Protein AF-A0A067TJ38-F1 (afdb_monomer_lite)

Foldseek 3Di:
DDDDDDDDDPDDPDDPPPPDPDDDDDDDDCPDDPVVDDDCPLPCVVCVVVVDDDRDLPLDCCDPPSVQLVPDVVSVVVCLQDLVRLQEAEFALAVVTQDLVNSLSSLVSNPLAAHEYEYYHNDPPAGDPCSLVSLVSSLVSCQVVLCRYQEYAYEEQEPVSFDQVVVRQQAANANHAEYHTDHDDYPPPPPVVVVPPCVVVPPPPPPPVPPCPVPPPPPPPPPGRAYLYQEYEEEQVNLQVCLPDVNVSVLNNQNHAYYEYEPREDDPPPDDAVVSVLVSQLSNPRYAYYEYYCHDYDDQDDQDQREHAYQYYEYYNHEQVCQVRCQVRYDYPHHAEYEYEQYEHDLPHDDPYNYYHYYPYDPPDPVVSNDD

pLDDT: mean 78.25, std 21.32, range [23.66, 97.81]

Radius of gyration: 24.24 Å; chains: 1; bounding box: 61×55×86 Å

Structure (mmCIF, N/CA/C/O backbone):
data_AF-A0A067TJ38-F1
#
_entry.id   AF-A0A067TJ38-F1
#
loop_
_atom_site.group_PDB
_atom_site.id
_atom_site.type_symbol
_atom_site.label_atom_id
_atom_site.label_alt_id
_atom_site.label_comp_id
_atom_site.label_asym_id
_atom_site.label_entity_id
_atom_site.label_seq_id
_atom_site.pdbx_PDB_ins_code
_atom_site.Cartn_x
_atom_site.Cartn_y
_atom_site.Cartn_z
_atom_site.occupancy
_atom_site.B_iso_or_equiv
_atom_site.auth_seq_id
_atom_site.auth_comp_id
_atom_site.auth_asym_id
_atom_site.auth_atom_id
_atom_site.pdbx_PDB_model_num
ATOM 1 N N . MET A 1 1 ? -1.120 -20.346 -60.267 1.00 35.88 1 MET A N 1
ATOM 2 C CA . MET A 1 1 ? -0.094 -21.365 -59.945 1.00 35.88 1 MET A CA 1
ATOM 3 C C . MET A 1 1 ? 1.033 -20.689 -59.175 1.00 35.88 1 MET A C 1
ATOM 5 O O . MET A 1 1 ? 1.897 -20.083 -59.792 1.00 35.88 1 MET A O 1
ATOM 9 N N . ALA A 1 2 ? 0.983 -20.718 -57.842 1.00 28.12 2 ALA A N 1
ATOM 10 C CA . ALA A 1 2 ? 1.980 -20.091 -56.972 1.00 28.12 2 ALA A CA 1
ATOM 11 C C . ALA A 1 2 ? 2.766 -21.179 -56.224 1.00 28.12 2 ALA A C 1
ATOM 13 O O . ALA A 1 2 ? 2.175 -22.088 -55.639 1.00 28.12 2 ALA A O 1
ATOM 14 N N . LYS A 1 3 ? 4.098 -21.113 -56.311 1.00 28.08 3 LYS A N 1
ATOM 15 C CA . LYS A 1 3 ? 5.046 -22.061 -55.712 1.00 28.08 3 LYS A CA 1
ATOM 16 C C . LYS A 1 3 ? 5.136 -21.839 -54.197 1.00 28.08 3 LYS A C 1
ATOM 18 O O . LYS A 1 3 ? 5.441 -20.738 -53.756 1.00 28.08 3 LYS A O 1
ATOM 23 N N . ARG A 1 4 ? 4.927 -22.904 -53.415 1.00 23.72 4 ARG A N 1
ATOM 24 C CA . ARG A 1 4 ? 5.328 -22.997 -52.001 1.00 23.72 4 ARG A CA 1
ATOM 25 C C . ARG A 1 4 ? 6.827 -23.285 -51.932 1.00 23.72 4 ARG A C 1
ATOM 27 O O . ARG A 1 4 ? 7.277 -24.276 -52.502 1.00 23.72 4 ARG A O 1
ATOM 34 N N . GLN A 1 5 ? 7.572 -22.463 -51.204 1.00 24.77 5 GLN A N 1
ATOM 35 C CA . GLN A 1 5 ? 8.962 -22.722 -50.841 1.00 24.77 5 GLN A CA 1
ATOM 36 C C . GLN A 1 5 ? 8.990 -23.095 -49.354 1.00 24.77 5 GLN A C 1
ATOM 38 O O . GLN A 1 5 ? 8.566 -22.319 -48.502 1.00 24.77 5 GLN A O 1
ATOM 43 N N . LYS A 1 6 ? 9.397 -24.333 -49.060 1.00 29.05 6 LYS A N 1
ATOM 44 C CA . LYS A 1 6 ? 9.583 -24.866 -47.705 1.00 29.05 6 LYS A CA 1
ATOM 45 C C . LYS A 1 6 ? 11.006 -24.506 -47.277 1.00 29.05 6 LYS A C 1
ATOM 47 O O . LYS A 1 6 ? 11.950 -25.014 -47.875 1.00 29.05 6 LYS A O 1
ATOM 52 N N . LEU A 1 7 ? 11.156 -23.647 -46.273 1.00 23.66 7 LEU A N 1
ATOM 53 C CA . LEU A 1 7 ? 12.411 -23.492 -45.540 1.00 23.66 7 LEU A CA 1
ATOM 54 C C . LEU A 1 7 ? 12.251 -24.201 -44.196 1.00 23.66 7 LEU A C 1
ATOM 56 O O . LEU A 1 7 ? 11.348 -23.904 -43.421 1.00 23.66 7 LEU A O 1
ATOM 60 N N . SER A 1 8 ? 13.096 -25.207 -44.001 1.00 30.47 8 SER A N 1
ATOM 61 C CA . SER A 1 8 ? 13.249 -25.999 -42.788 1.00 30.47 8 SER A CA 1
ATOM 62 C C . SER A 1 8 ? 14.319 -25.327 -41.936 1.00 30.47 8 SER A C 1
ATOM 64 O O . SER A 1 8 ? 15.480 -25.374 -42.329 1.00 30.47 8 SER A O 1
ATOM 66 N N . ASN A 1 9 ? 13.948 -24.761 -40.788 1.00 27.50 9 ASN A N 1
ATOM 67 C CA . ASN A 1 9 ? 14.888 -24.410 -39.726 1.00 27.50 9 ASN A CA 1
ATOM 68 C C . ASN A 1 9 ? 14.411 -25.058 -38.422 1.00 27.50 9 ASN A C 1
ATOM 70 O O . ASN A 1 9 ? 13.362 -24.727 -37.883 1.00 27.50 9 ASN A O 1
ATOM 74 N N . SER A 1 10 ? 15.197 -26.039 -37.991 1.00 35.84 10 SER A N 1
ATOM 75 C CA . SER A 1 10 ? 14.986 -26.958 -36.875 1.00 35.84 10 SER A CA 1
ATOM 76 C C . SER A 1 10 ? 15.698 -26.434 -35.624 1.00 35.84 10 SER A C 1
ATOM 78 O O . SER A 1 10 ? 16.684 -27.029 -35.225 1.00 35.84 10 SER A O 1
ATOM 80 N N . TRP A 1 11 ? 15.259 -25.315 -35.041 1.00 32.34 11 TRP A N 1
ATOM 81 C CA . TRP A 1 11 ? 15.710 -24.824 -33.721 1.00 32.34 11 TRP A CA 1
ATOM 82 C C . TRP A 1 11 ? 14.603 -23.929 -33.118 1.00 32.34 11 TRP A C 1
ATOM 84 O O . TRP A 1 11 ? 14.719 -22.710 -33.157 1.00 32.34 11 TRP A O 1
ATOM 94 N N . MET A 1 12 ? 13.490 -24.514 -32.652 1.00 28.59 12 MET A N 1
ATOM 95 C CA . MET A 1 12 ? 12.396 -23.827 -31.924 1.00 28.59 12 MET A CA 1
ATOM 96 C C . MET A 1 12 ? 11.557 -24.823 -31.093 1.00 28.59 12 MET A C 1
ATOM 98 O O . MET A 1 12 ? 10.334 -24.820 -31.153 1.00 28.59 12 MET A O 1
ATOM 102 N N . ASP A 1 13 ? 12.196 -25.677 -30.297 1.00 32.97 13 ASP A N 1
ATOM 103 C CA . ASP A 1 13 ? 11.480 -26.489 -29.305 1.00 32.97 13 ASP A CA 1
ATOM 104 C C . ASP A 1 13 ? 11.941 -26.019 -27.921 1.00 32.97 13 ASP A C 1
ATOM 106 O O . ASP A 1 13 ? 13.053 -26.363 -27.529 1.00 32.97 13 ASP A O 1
ATOM 110 N N . ASN A 1 14 ? 11.158 -25.138 -27.267 1.00 33.25 14 ASN A N 1
ATOM 111 C CA . ASN A 1 14 ? 11.041 -24.940 -25.797 1.00 33.25 14 ASN A CA 1
ATOM 112 C C . ASN A 1 14 ? 10.484 -23.567 -25.340 1.00 33.25 14 ASN A C 1
ATOM 114 O O . ASN A 1 14 ? 10.504 -23.279 -24.148 1.00 33.25 14 ASN A O 1
ATOM 118 N N . LEU A 1 15 ? 9.923 -22.734 -26.224 1.00 30.72 15 LEU A N 1
ATOM 119 C CA . LEU A 1 15 ? 9.118 -21.572 -25.813 1.00 30.72 15 LEU A CA 1
ATOM 120 C C . LEU A 1 15 ? 7.653 -21.803 -26.192 1.00 30.72 15 LEU A C 1
ATOM 122 O O . LEU A 1 15 ? 7.233 -21.534 -27.316 1.00 30.72 15 LEU A O 1
ATOM 126 N N . THR A 1 16 ? 6.861 -22.314 -25.248 1.00 31.58 16 THR A N 1
ATOM 127 C CA . THR A 1 16 ? 5.397 -22.219 -25.313 1.00 31.58 16 THR A CA 1
ATOM 128 C C . THR A 1 16 ? 5.009 -20.768 -25.066 1.00 31.58 16 THR A C 1
ATOM 130 O O . THR A 1 16 ? 4.813 -20.346 -23.932 1.00 31.58 16 THR A O 1
ATOM 133 N N . VAL A 1 17 ? 4.910 -19.988 -26.141 1.00 35.50 17 VAL A N 1
ATOM 134 C CA . VAL A 1 17 ? 4.160 -18.732 -26.122 1.00 35.50 17 VAL A CA 1
ATOM 135 C C . VAL A 1 17 ? 2.687 -19.114 -26.193 1.00 35.50 17 VAL A C 1
ATOM 137 O O . VAL A 1 17 ? 2.125 -19.275 -27.276 1.00 35.50 17 VAL A O 1
ATOM 140 N N . THR A 1 18 ? 2.060 -19.341 -25.043 1.00 35.09 18 THR A N 1
ATOM 141 C CA . THR A 1 18 ? 0.604 -19.467 -24.955 1.00 35.09 18 THR A CA 1
ATOM 142 C C . THR A 1 18 ? -0.003 -18.089 -25.182 1.00 35.09 18 THR A C 1
ATOM 144 O O . THR A 1 18 ? -0.213 -17.307 -24.262 1.00 35.09 18 THR A O 1
ATOM 147 N N . GLN A 1 19 ? -0.277 -17.772 -26.446 1.00 35.91 19 GLN A N 1
ATOM 148 C CA . GLN A 1 19 ? -1.184 -16.690 -26.803 1.00 35.91 19 GLN A CA 1
ATOM 149 C C . GLN A 1 19 ? -2.618 -17.217 -26.625 1.00 35.91 19 GLN A C 1
ATOM 151 O O . GLN A 1 19 ? -3.299 -17.566 -27.587 1.00 35.91 19 GLN A O 1
ATOM 156 N N . GLU A 1 20 ? -3.049 -17.378 -25.373 1.00 32.62 20 GLU A N 1
ATOM 157 C CA . GLU A 1 20 ? -4.414 -17.796 -25.057 1.00 32.62 20 GLU A CA 1
ATOM 158 C C . GLU A 1 20 ? -5.365 -16.607 -25.235 1.00 32.62 20 GLU A C 1
ATOM 160 O O . GLU A 1 20 ? -5.554 -15.779 -24.349 1.00 32.62 20 GLU A O 1
ATOM 165 N N . ILE A 1 21 ? -5.988 -16.525 -26.413 1.00 33.28 21 ILE A N 1
ATOM 166 C CA . ILE A 1 21 ? -7.252 -15.802 -26.575 1.00 33.28 21 ILE A CA 1
ATOM 167 C C . ILE A 1 21 ? -8.319 -16.681 -25.911 1.00 33.28 21 ILE A C 1
ATOM 169 O O . ILE A 1 21 ? -8.811 -17.636 -26.514 1.00 33.28 21 ILE A O 1
ATOM 173 N N . PHE A 1 22 ? -8.614 -16.412 -24.638 1.00 28.45 22 PHE A N 1
ATOM 174 C CA . PHE A 1 22 ? -9.582 -17.178 -23.855 1.00 28.45 22 PHE A CA 1
ATOM 175 C C . PHE A 1 22 ? -11.001 -17.069 -24.439 1.00 28.45 22 PHE A C 1
ATOM 177 O O . PHE A 1 22 ? -11.593 -15.992 -24.496 1.00 28.45 22 PHE A O 1
ATOM 184 N N . PHE A 1 23 ? -11.579 -18.220 -24.787 1.00 27.52 23 PHE A N 1
ATOM 185 C CA . PHE A 1 23 ? -13.020 -18.468 -24.694 1.00 27.52 23 PHE A CA 1
ATOM 186 C C . PHE A 1 23 ? -13.256 -19.306 -23.423 1.00 27.52 23 PHE A C 1
ATOM 188 O O . PHE A 1 23 ? -12.419 -20.153 -23.107 1.00 27.52 23 PHE A O 1
ATOM 195 N N . PRO A 1 24 ? -14.343 -19.092 -22.658 1.00 33.75 24 PRO A N 1
ATOM 196 C CA . PRO A 1 24 ? -14.449 -19.629 -21.307 1.00 33.75 24 PRO A CA 1
ATOM 197 C C . PRO A 1 24 ? -14.704 -21.142 -21.330 1.00 33.75 24 PRO A C 1
ATOM 199 O O . PRO A 1 24 ? -15.770 -21.599 -21.741 1.00 33.75 24 PRO A O 1
ATOM 202 N N . THR A 1 25 ? -13.745 -21.921 -20.828 1.00 34.00 25 THR A N 1
ATOM 203 C CA . THR A 1 25 ? -13.968 -23.297 -20.368 1.00 34.00 25 THR A CA 1
ATOM 204 C C . THR A 1 25 ? -13.607 -23.407 -18.892 1.00 34.00 25 THR A C 1
ATOM 206 O O . THR A 1 25 ? -12.547 -22.964 -18.459 1.00 34.00 25 THR A O 1
ATOM 209 N N . ASN A 1 26 ? -14.542 -23.969 -18.126 1.00 37.59 26 ASN A N 1
ATOM 210 C CA . ASN A 1 26 ? -14.578 -23.991 -16.668 1.00 37.59 26 ASN A CA 1
ATOM 211 C C . ASN A 1 26 ? -13.419 -24.790 -16.046 1.00 37.59 26 ASN A C 1
ATOM 213 O O . ASN A 1 26 ? -13.507 -26.012 -15.958 1.00 37.59 26 ASN A O 1
ATOM 217 N N . GLN A 1 27 ? -12.396 -24.063 -15.589 1.00 36.50 27 GLN A N 1
ATOM 218 C CA . GLN A 1 27 ? -11.657 -24.174 -14.314 1.00 36.50 27 GLN A CA 1
ATOM 219 C C . GLN A 1 27 ? -10.143 -23.962 -14.517 1.00 36.50 27 GLN A C 1
ATOM 221 O O . GLN A 1 27 ? -9.463 -24.872 -14.995 1.00 36.50 27 GLN A O 1
ATOM 226 N N . PRO A 1 28 ? -9.596 -22.784 -14.152 1.00 37.97 28 PRO A N 1
ATOM 227 C CA . PRO A 1 28 ? -8.160 -22.553 -14.141 1.00 37.97 28 PRO A CA 1
ATOM 228 C C . PRO A 1 28 ? -7.525 -23.148 -12.878 1.00 37.97 28 PRO A C 1
ATOM 230 O O . PRO A 1 28 ? -8.064 -23.060 -11.777 1.00 37.97 28 PRO A O 1
ATOM 233 N N . VAL A 1 29 ? -6.353 -23.756 -13.049 1.00 39.97 29 VAL A N 1
ATOM 234 C CA . VAL A 1 29 ? -5.424 -24.025 -11.950 1.00 39.97 29 VAL A CA 1
ATOM 235 C C . VAL A 1 29 ? -4.862 -22.668 -11.527 1.00 39.97 29 VAL A C 1
ATOM 237 O O . VAL A 1 29 ? -4.153 -22.038 -12.311 1.00 39.97 29 VAL A O 1
ATOM 240 N N . ASP A 1 30 ? -5.185 -22.206 -10.320 1.00 37.31 30 ASP A N 1
ATOM 241 C CA . ASP A 1 30 ? -4.665 -20.957 -9.752 1.00 37.31 30 ASP A CA 1
ATOM 242 C C . ASP A 1 30 ? -3.150 -21.067 -9.497 1.00 37.31 30 ASP A C 1
ATOM 244 O O . ASP A 1 30 ? -2.687 -21.374 -8.400 1.00 37.31 30 ASP A O 1
ATOM 248 N N . VAL A 1 31 ? -2.346 -20.843 -10.541 1.00 47.84 31 VAL A N 1
ATOM 249 C CA . VAL A 1 31 ? -0.879 -20.694 -10.443 1.00 47.84 31 VAL A CA 1
ATOM 250 C C . VAL A 1 31 ? -0.505 -19.268 -10.005 1.00 47.84 31 VAL A C 1
ATOM 252 O O . VAL A 1 31 ? 0.652 -18.981 -9.698 1.00 47.84 31 VAL A O 1
ATOM 255 N N . LEU A 1 32 ? -1.479 -18.357 -9.946 1.00 47.81 32 LEU A N 1
ATOM 256 C CA . LEU A 1 32 ? -1.258 -16.959 -9.607 1.00 47.81 32 LEU A CA 1
ATOM 257 C C . LEU A 1 32 ? -1.511 -16.715 -8.118 1.00 47.81 32 LEU A C 1
ATOM 259 O O . LEU A 1 32 ? -2.601 -16.996 -7.624 1.00 47.81 32 LEU A O 1
ATOM 263 N N . PRO A 1 33 ? -0.537 -16.160 -7.379 1.00 50.91 33 PRO A N 1
ATOM 264 C CA . PRO A 1 33 ? -0.782 -15.702 -6.023 1.00 50.91 33 PRO A CA 1
ATOM 265 C C . PRO A 1 33 ? -1.918 -14.664 -6.006 1.00 50.91 33 PRO A C 1
ATOM 267 O O . PRO A 1 33 ? -1.857 -13.679 -6.743 1.00 50.91 33 PRO A O 1
ATOM 270 N N . GLY A 1 34 ? -2.909 -14.832 -5.125 1.00 46.94 34 GLY A N 1
ATOM 271 C CA . GLY A 1 34 ? -4.108 -13.974 -5.043 1.00 46.94 34 GLY A CA 1
ATOM 272 C C . GLY A 1 34 ? -3.873 -12.481 -4.750 1.00 46.94 34 GLY A C 1
ATOM 273 O O . GLY A 1 34 ? -4.823 -11.720 -4.648 1.00 46.94 34 GLY A O 1
ATOM 274 N N . TRP A 1 35 ? -2.622 -12.032 -4.613 1.00 55.19 35 TRP A N 1
ATOM 275 C CA . TRP A 1 35 ? -2.269 -10.611 -4.515 1.00 55.19 35 TRP A CA 1
ATOM 276 C C . TRP A 1 35 ? -2.057 -9.940 -5.883 1.00 55.19 35 TRP A C 1
ATOM 278 O O . TRP A 1 35 ? -1.997 -8.715 -5.945 1.00 55.19 35 TRP A O 1
ATOM 288 N N . MET A 1 36 ? -1.932 -10.711 -6.973 1.00 47.59 36 MET A N 1
ATOM 289 C CA . MET A 1 36 ? -1.797 -10.168 -8.332 1.00 47.59 36 MET A CA 1
ATOM 290 C C . MET A 1 36 ? -3.139 -9.735 -8.957 1.00 47.59 36 MET A C 1
ATOM 292 O O . MET A 1 36 ? -3.155 -9.225 -10.076 1.00 47.59 36 MET A O 1
ATOM 296 N N . THR A 1 37 ? -4.266 -9.935 -8.273 1.00 50.69 37 THR A N 1
ATOM 297 C CA . THR A 1 37 ? -5.565 -9.341 -8.618 1.00 50.69 37 THR A CA 1
ATOM 298 C C . THR A 1 37 ? -5.730 -8.045 -7.833 1.00 50.69 37 THR A C 1
ATOM 300 O O . THR A 1 37 ? -5.527 -7.993 -6.621 1.00 50.69 37 THR A O 1
ATOM 303 N N . ILE A 1 38 ? -5.999 -6.962 -8.548 1.00 42.84 38 ILE A N 1
ATOM 304 C CA . ILE A 1 38 ? -5.787 -5.596 -8.075 1.00 42.84 38 ILE A CA 1
ATOM 305 C C . ILE A 1 38 ? -7.147 -4.995 -7.787 1.00 42.84 38 ILE A C 1
ATOM 307 O O . ILE A 1 38 ? -8.008 -5.059 -8.660 1.00 42.84 38 ILE A O 1
ATOM 311 N N . ASN A 1 39 ? -7.284 -4.486 -6.558 1.00 44.78 39 ASN A N 1
ATOM 312 C CA . ASN A 1 39 ? -8.332 -3.615 -5.986 1.00 44.78 39 ASN A CA 1
ATOM 313 C C . ASN A 1 39 ? -8.736 -4.005 -4.558 1.00 44.78 39 ASN A C 1
ATOM 315 O O . ASN A 1 39 ? -9.647 -3.423 -3.984 1.00 44.78 39 ASN A O 1
ATOM 319 N N . GLU A 1 40 ? -8.065 -4.980 -3.953 1.00 50.50 40 GLU A N 1
ATOM 320 C CA . GLU A 1 40 ? -8.541 -5.542 -2.698 1.00 50.50 40 GLU A CA 1
ATOM 321 C C . GLU A 1 40 ? -7.374 -5.866 -1.755 1.00 50.50 40 GLU A C 1
ATOM 323 O O . GLU A 1 40 ? -7.331 -6.930 -1.173 1.00 50.50 40 GLU A O 1
ATOM 328 N N . GLY A 1 41 ? -6.346 -5.031 -1.599 1.00 45.97 41 GLY A N 1
ATOM 329 C CA . GLY A 1 41 ? -5.187 -5.404 -0.769 1.00 45.97 41 GLY A CA 1
ATOM 330 C C . GLY A 1 41 ? -5.551 -5.614 0.702 1.00 45.97 41 GLY A C 1
ATOM 331 O O . GLY A 1 41 ? -5.449 -6.723 1.242 1.00 45.97 41 GLY A O 1
ATOM 332 N N . LEU A 1 42 ? -6.031 -4.542 1.314 1.00 52.22 42 LEU A N 1
ATOM 333 C CA . LEU A 1 42 ? -6.607 -4.530 2.644 1.00 52.22 42 LEU A CA 1
ATOM 334 C C . LEU A 1 42 ? -8.012 -5.130 2.664 1.00 52.22 42 LEU A C 1
ATOM 336 O O . LEU A 1 42 ? -8.324 -5.862 3.597 1.00 52.22 42 LEU A O 1
ATOM 340 N N . ALA A 1 43 ? -8.827 -4.894 1.627 1.00 52.97 43 ALA A N 1
ATOM 341 C CA . ALA A 1 43 ? -10.129 -5.542 1.514 1.00 52.97 43 ALA A CA 1
ATOM 342 C C . ALA A 1 43 ? -9.963 -7.064 1.503 1.00 52.97 43 ALA A C 1
ATOM 344 O O . ALA A 1 43 ? -10.613 -7.691 2.311 1.00 52.97 43 ALA A O 1
ATOM 345 N N . ASN A 1 44 ? -9.019 -7.655 0.760 1.00 52.62 44 ASN A N 1
ATOM 346 C CA . ASN A 1 44 ? -8.684 -9.088 0.806 1.00 52.62 44 ASN A CA 1
ATOM 347 C C . ASN A 1 44 ? -7.968 -9.513 2.068 1.00 52.62 44 ASN A C 1
ATOM 349 O O . ASN A 1 44 ? -8.107 -10.664 2.440 1.00 52.62 44 ASN A O 1
ATOM 353 N N . ALA A 1 45 ? -7.238 -8.647 2.768 1.00 50.03 45 ALA A N 1
ATOM 354 C CA . ALA A 1 45 ? -6.719 -9.001 4.089 1.00 50.03 45 ALA A CA 1
ATOM 355 C C . ALA A 1 45 ? -7.854 -9.101 5.128 1.00 50.03 45 ALA A C 1
ATOM 357 O O . ALA A 1 45 ? -7.879 -10.042 5.918 1.00 50.03 45 ALA A O 1
ATOM 358 N N . VAL A 1 46 ? -8.812 -8.171 5.077 1.00 54.66 46 VAL A N 1
ATOM 359 C CA . VAL A 1 46 ? -10.036 -8.131 5.893 1.00 54.66 46 VAL A CA 1
ATOM 360 C C . VAL A 1 46 ? -11.041 -9.208 5.448 1.00 54.66 46 VAL A C 1
ATOM 362 O O . VAL A 1 46 ? -11.719 -9.821 6.262 1.00 54.66 46 VAL A O 1
ATOM 365 N N . ILE A 1 47 ? -11.114 -9.507 4.156 1.00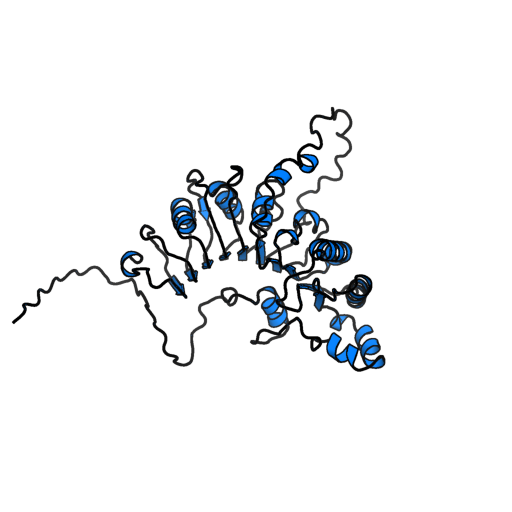 52.38 47 ILE A N 1
ATOM 366 C CA . ILE A 1 47 ? -11.951 -10.550 3.558 1.00 52.38 47 ILE A CA 1
ATOM 367 C C . ILE A 1 47 ? -11.315 -11.930 3.782 1.00 52.38 47 ILE A C 1
ATOM 369 O O . ILE A 1 47 ? -12.047 -12.883 4.025 1.00 52.38 47 ILE A O 1
ATOM 373 N N . ALA A 1 48 ? -9.983 -12.059 3.802 1.00 46.94 48 ALA A N 1
ATOM 374 C CA . ALA A 1 48 ? -9.283 -13.292 4.176 1.00 46.94 48 ALA A CA 1
ATOM 375 C C . ALA A 1 48 ? -9.455 -13.607 5.665 1.00 46.94 48 ALA A C 1
ATOM 377 O O . ALA A 1 48 ? -9.544 -14.778 6.025 1.00 46.94 48 ALA A O 1
ATOM 378 N N . THR A 1 49 ? -9.577 -12.598 6.537 1.00 48.62 49 THR A N 1
ATOM 379 C CA . THR A 1 49 ? -10.049 -12.822 7.913 1.00 48.62 49 THR A CA 1
ATOM 380 C C . THR A 1 49 ? -11.551 -13.123 7.986 1.00 48.62 49 THR A C 1
ATOM 382 O O . THR A 1 49 ? -11.986 -13.740 8.956 1.00 48.62 49 THR A O 1
ATOM 385 N N . MET A 1 50 ? -12.343 -12.770 6.965 1.00 44.66 50 MET A N 1
ATOM 386 C CA . MET A 1 50 ? -13.799 -12.988 6.914 1.00 44.66 50 MET A CA 1
ATOM 387 C C . MET A 1 50 ? -14.281 -14.137 5.993 1.00 44.66 50 MET A C 1
ATOM 389 O O . MET A 1 50 ? -15.490 -14.358 5.914 1.00 44.66 50 MET A O 1
ATOM 393 N N . ASN A 1 51 ? -13.388 -14.905 5.348 1.00 44.28 51 ASN A N 1
ATOM 394 C CA . ASN A 1 51 ? -13.688 -16.020 4.425 1.00 44.28 51 ASN A CA 1
ATOM 395 C C . ASN A 1 51 ? -14.756 -15.702 3.350 1.00 44.28 51 ASN A C 1
ATOM 397 O O . ASN A 1 51 ? -15.778 -16.390 3.267 1.00 44.28 51 ASN A O 1
ATOM 401 N N . ARG A 1 52 ? -14.570 -14.670 2.517 1.00 42.69 52 ARG A N 1
ATOM 402 C CA . ARG A 1 52 ? -15.484 -14.396 1.382 1.00 42.69 52 ARG A CA 1
ATOM 403 C C . ARG A 1 52 ? -14.718 -14.172 0.074 1.00 42.69 52 ARG A C 1
ATOM 405 O O . ARG A 1 52 ? -13.579 -13.754 0.100 1.00 42.69 52 ARG A O 1
ATOM 412 N N . GLU A 1 53 ? -15.323 -14.483 -1.069 1.00 43.66 53 GLU A N 1
ATOM 413 C CA . GLU A 1 53 ? -14.692 -14.340 -2.402 1.00 43.66 53 GLU A CA 1
ATOM 414 C C . GLU A 1 53 ? -15.168 -13.087 -3.157 1.00 43.66 53 GLU A C 1
ATOM 416 O O . GLU A 1 53 ? -14.763 -12.840 -4.286 1.00 43.66 53 GLU A O 1
ATOM 421 N N . THR A 1 54 ? -16.065 -12.296 -2.563 1.00 50.34 54 THR A N 1
ATOM 422 C CA . THR A 1 54 ? -16.649 -11.115 -3.210 1.00 50.34 54 THR A CA 1
ATOM 423 C C . THR A 1 54 ? -16.103 -9.827 -2.598 1.00 50.34 54 THR A C 1
ATOM 425 O O . THR A 1 54 ? -16.144 -9.737 -1.364 1.00 50.34 54 THR A O 1
ATOM 428 N N . PRO A 1 55 ? -15.730 -8.810 -3.405 1.00 57.66 55 PRO A N 1
ATOM 429 C CA . PRO A 1 55 ? -15.369 -7.484 -2.913 1.00 57.66 55 PRO A CA 1
ATOM 430 C C . PRO A 1 55 ? -16.488 -6.949 -2.027 1.00 57.66 55 PRO A C 1
ATOM 432 O O . PRO A 1 55 ? -17.589 -6.627 -2.487 1.00 57.66 55 PRO A O 1
ATOM 435 N N . ILE A 1 56 ? -16.238 -6.896 -0.722 1.00 62.25 56 ILE A N 1
ATOM 436 C CA . ILE A 1 56 ? -17.161 -6.268 0.212 1.00 62.25 56 ILE A CA 1
ATOM 437 C C . ILE A 1 56 ? -17.013 -4.768 -0.007 1.00 62.25 56 ILE A C 1
ATOM 439 O O . ILE A 1 56 ? -15.921 -4.229 0.148 1.00 62.25 56 ILE A O 1
ATOM 443 N N . LYS A 1 57 ? -18.111 -4.078 -0.326 1.00 68.06 57 LYS A N 1
ATOM 444 C CA . LYS A 1 57 ? -18.147 -2.617 -0.221 1.00 68.06 57 LYS A CA 1
ATOM 445 C C . LYS A 1 57 ? -17.971 -2.249 1.251 1.00 68.06 57 LYS A C 1
ATOM 447 O O . LYS A 1 57 ? -18.941 -2.251 2.011 1.00 68.06 57 LYS A O 1
ATOM 452 N N . LEU A 1 58 ? -16.729 -1.961 1.640 1.00 67.25 58 LEU A N 1
ATOM 453 C CA . LEU A 1 58 ? -16.342 -1.577 3.002 1.00 67.25 58 LEU A CA 1
ATOM 454 C C . LEU A 1 58 ? -17.026 -0.273 3.456 1.00 67.25 58 LEU A C 1
ATOM 456 O O . LEU A 1 58 ? -17.119 0.011 4.641 1.00 67.25 58 LEU A O 1
ATOM 460 N N . ASN A 1 59 ? -17.610 0.461 2.513 1.00 62.03 59 ASN A N 1
ATOM 461 C CA . ASN A 1 59 ? -18.272 1.743 2.742 1.00 62.03 59 ASN A CA 1
ATOM 462 C C . ASN A 1 59 ? -19.761 1.602 3.088 1.00 62.03 59 ASN A C 1
ATOM 464 O O . ASN A 1 59 ? -20.480 2.592 3.222 1.00 62.03 59 ASN A O 1
ATOM 468 N N . SER A 1 60 ? -20.270 0.372 3.196 1.00 67.44 60 SER A N 1
ATOM 469 C CA . SER A 1 60 ? -21.673 0.157 3.524 1.00 67.44 60 SER A CA 1
ATOM 470 C C . SER A 1 60 ? -21.905 0.282 5.029 1.00 67.44 60 SER A C 1
ATOM 472 O O . SER A 1 60 ? -21.321 -0.451 5.824 1.00 67.44 60 SER A O 1
ATOM 474 N N . SER A 1 61 ? -22.880 1.103 5.427 1.00 69.31 61 SER A N 1
ATOM 475 C CA . SER A 1 61 ? -23.454 1.084 6.783 1.00 69.31 61 SER A CA 1
ATOM 476 C C . SER A 1 61 ? -24.003 -0.294 7.194 1.00 69.31 61 SER A C 1
ATOM 478 O O . SER A 1 61 ? -24.336 -0.501 8.358 1.00 69.31 61 SER A O 1
ATOM 480 N N . ALA A 1 62 ? -24.067 -1.252 6.258 1.00 79.94 62 ALA A N 1
ATOM 481 C CA . ALA A 1 62 ? -24.381 -2.654 6.494 1.00 79.94 62 ALA A CA 1
ATOM 482 C C . ALA A 1 62 ? -23.265 -3.443 7.212 1.00 79.94 62 ALA A C 1
ATOM 484 O O . ALA A 1 62 ? -23.522 -4.567 7.656 1.00 79.94 62 ALA A O 1
ATOM 485 N N . LEU A 1 63 ? -22.051 -2.895 7.354 1.00 83.25 63 LEU A N 1
ATOM 486 C CA . LEU A 1 63 ? -20.959 -3.592 8.029 1.00 83.25 63 LEU A CA 1
ATOM 487 C C . LEU A 1 63 ? -21.279 -3.872 9.498 1.00 83.25 63 LEU A C 1
ATOM 489 O O . LEU A 1 63 ? -21.743 -3.011 10.244 1.00 83.25 63 LEU A O 1
ATOM 493 N N . PHE A 1 64 ? -20.990 -5.097 9.923 1.00 82.81 64 PHE A N 1
ATOM 494 C CA . PHE A 1 64 ? -20.973 -5.449 11.335 1.00 82.81 64 PHE A CA 1
ATOM 495 C C . PHE A 1 64 ? -19.777 -4.756 12.023 1.00 82.81 64 PHE A C 1
ATOM 497 O O . PHE A 1 64 ? -18.698 -4.736 11.432 1.00 82.81 64 PHE A O 1
ATOM 504 N N . PRO A 1 65 ? -19.926 -4.215 13.249 1.00 89.56 65 PRO A N 1
ATOM 505 C CA . PRO A 1 65 ? -21.129 -4.221 14.093 1.00 89.56 65 PRO A CA 1
ATOM 506 C C . PRO A 1 65 ? -22.077 -3.036 13.854 1.00 89.56 65 PRO A C 1
ATOM 508 O O . PRO A 1 65 ? -23.160 -2.996 14.437 1.00 89.56 65 PRO A O 1
ATOM 511 N N . TYR A 1 66 ? -21.691 -2.069 13.020 1.00 87.94 66 TYR A N 1
ATOM 512 C CA . TYR A 1 66 ? -22.393 -0.794 12.837 1.00 87.94 66 TYR A CA 1
ATOM 513 C C . TYR A 1 66 ? -23.853 -0.958 12.405 1.00 87.94 66 TYR A C 1
ATOM 515 O O . TYR A 1 66 ? -24.728 -0.286 12.950 1.00 87.94 66 TYR A O 1
ATOM 523 N N . SER A 1 67 ? -24.133 -1.890 11.494 1.00 89.62 67 SER A N 1
ATOM 524 C CA . SER A 1 67 ? -25.490 -2.144 11.005 1.00 89.62 67 SER A CA 1
ATOM 525 C C . SER A 1 67 ? -26.447 -2.587 12.102 1.00 89.62 67 SER A C 1
ATOM 527 O O . SER A 1 67 ? -27.575 -2.106 12.165 1.00 89.62 67 SER A O 1
ATOM 529 N N . LEU A 1 68 ? -25.991 -3.459 13.004 1.00 92.69 68 LEU A N 1
ATOM 530 C CA . LEU A 1 68 ? -26.779 -3.902 14.150 1.00 92.69 68 LEU A CA 1
ATOM 531 C C . LEU A 1 68 ? -26.867 -2.816 15.227 1.00 92.69 68 LEU A C 1
ATOM 533 O O . LEU A 1 68 ? -27.934 -2.624 15.808 1.00 92.69 68 LEU A O 1
ATOM 537 N N . ALA A 1 69 ? -25.786 -2.067 15.459 1.00 90.69 69 ALA A N 1
ATOM 538 C CA . ALA A 1 69 ? -25.782 -0.961 16.415 1.00 90.69 69 ALA A CA 1
ATOM 539 C C . ALA A 1 69 ? -26.777 0.148 16.026 1.00 90.69 69 ALA A C 1
ATOM 541 O O . ALA A 1 69 ? -27.362 0.782 16.900 1.00 90.69 69 ALA A O 1
ATOM 542 N N . ALA A 1 70 ? -27.019 0.346 14.727 1.00 89.25 70 ALA A N 1
ATOM 543 C CA . ALA A 1 70 ? -27.977 1.324 14.219 1.00 89.25 70 ALA A CA 1
ATOM 544 C C . ALA A 1 70 ? -29.456 0.911 14.388 1.00 89.25 70 ALA A C 1
ATOM 546 O O . ALA A 1 70 ? -30.336 1.755 14.232 1.00 89.25 70 ALA A O 1
ATOM 547 N N . VAL A 1 71 ? -29.755 -0.358 14.706 1.00 94.06 71 VAL A N 1
ATOM 548 C CA . VAL A 1 71 ? -31.141 -0.858 14.807 1.00 94.06 71 VAL A CA 1
ATOM 549 C C . VAL A 1 71 ? -31.871 -0.275 16.018 1.00 94.06 71 VAL A C 1
ATOM 551 O O . VAL A 1 71 ? -33.025 0.138 15.911 1.00 94.06 71 VAL A O 1
ATOM 554 N N . SER A 1 72 ? -31.235 -0.281 17.192 1.00 96.44 72 SER A N 1
ATOM 555 C CA . SER A 1 72 ? -31.791 0.297 18.420 1.00 96.44 72 SER A CA 1
ATOM 556 C C . SER A 1 72 ? -30.694 0.612 19.437 1.00 96.44 72 SER A C 1
ATOM 558 O O . SER A 1 72 ? -29.614 0.021 19.404 1.00 96.44 72 SER A O 1
ATOM 560 N N . ALA A 1 73 ? -30.990 1.499 20.394 1.00 95.88 73 ALA A N 1
ATOM 561 C CA . ALA A 1 73 ? -30.062 1.839 21.477 1.00 95.88 73 ALA A CA 1
ATOM 562 C C . ALA A 1 73 ? -29.615 0.600 22.276 1.00 95.88 73 ALA A C 1
ATOM 564 O O . ALA A 1 73 ? -28.430 0.453 22.561 1.00 95.88 73 ALA A O 1
ATOM 565 N N . LEU A 1 74 ? -30.536 -0.336 22.539 1.00 97.50 74 LEU A N 1
ATOM 566 C CA . LEU A 1 74 ? -30.228 -1.596 23.220 1.00 97.50 74 LEU A CA 1
ATOM 567 C C . LEU A 1 74 ? -29.205 -2.433 22.438 1.00 97.50 74 LEU A C 1
ATOM 569 O O . LEU A 1 74 ? -28.269 -2.955 23.032 1.00 97.50 74 LEU A O 1
ATOM 573 N N . TRP A 1 75 ? -29.347 -2.550 21.113 1.00 97.06 75 TRP A N 1
ATOM 574 C CA . TRP A 1 75 ? -28.364 -3.269 20.295 1.00 97.06 75 TRP A CA 1
ATOM 575 C C . TRP A 1 75 ? -27.004 -2.578 20.294 1.00 97.06 75 TRP A C 1
ATOM 577 O O . TRP A 1 75 ? -25.985 -3.252 20.421 1.00 97.06 75 TRP A O 1
ATOM 587 N N . SER A 1 76 ? -26.979 -1.247 20.204 1.00 94.88 76 SER A N 1
ATOM 588 C CA . SER A 1 76 ? -25.738 -0.479 20.326 1.00 94.88 76 SER A CA 1
ATOM 589 C C . SER A 1 76 ? -25.047 -0.722 21.672 1.00 94.88 76 SER A C 1
ATOM 591 O O . SER A 1 76 ? -23.839 -0.939 21.697 1.00 94.88 76 SER A O 1
ATOM 593 N N . GLU A 1 77 ? -25.786 -0.713 22.785 1.00 96.38 77 GLU A N 1
ATOM 594 C CA . GLU A 1 77 ? -25.247 -0.982 24.127 1.00 96.38 77 GLU A CA 1
ATOM 595 C C . GLU A 1 77 ? -24.740 -2.420 24.270 1.00 96.38 77 GLU A C 1
ATOM 597 O O . GLU A 1 77 ? -23.623 -2.628 24.745 1.00 96.38 77 GLU A O 1
ATOM 602 N N . ILE A 1 78 ? -25.518 -3.404 23.800 1.00 96.88 78 ILE A N 1
ATOM 603 C CA . ILE A 1 78 ? -25.108 -4.813 23.785 1.00 96.88 78 ILE A CA 1
ATOM 604 C C . ILE A 1 78 ? -23.796 -4.945 23.014 1.00 96.88 78 ILE A C 1
ATOM 606 O O . ILE A 1 78 ? -22.823 -5.448 23.564 1.00 96.88 78 ILE A O 1
ATOM 610 N N . LEU A 1 79 ? -23.721 -4.448 21.779 1.00 96.00 79 LEU A N 1
ATOM 611 C CA . LEU A 1 79 ? -22.510 -4.556 20.963 1.00 96.00 79 LEU A CA 1
ATOM 612 C C . LEU A 1 79 ? -21.331 -3.794 21.573 1.00 96.00 79 LEU A C 1
ATOM 614 O O . LEU A 1 79 ? -20.204 -4.272 21.504 1.00 96.00 79 LEU A O 1
ATOM 618 N N . ALA A 1 80 ? -21.564 -2.634 22.192 1.00 95.38 80 ALA A N 1
ATOM 619 C CA . ALA A 1 80 ? -20.526 -1.868 22.882 1.00 95.38 80 ALA A CA 1
ATOM 620 C C . ALA A 1 80 ? -19.938 -2.608 24.097 1.00 95.38 80 ALA A C 1
ATOM 622 O O . ALA A 1 80 ? -18.807 -2.319 24.481 1.00 95.38 80 ALA A O 1
ATOM 623 N N . SER A 1 81 ? -20.671 -3.563 24.681 1.00 97.06 81 SER A N 1
ATOM 624 C CA . SER A 1 81 ? -20.193 -4.381 25.804 1.00 97.06 81 SER A CA 1
ATOM 625 C C . SER A 1 81 ? -19.230 -5.510 25.400 1.00 97.06 81 SER A C 1
ATOM 627 O O . SER A 1 81 ? -18.543 -6.047 26.268 1.00 97.06 81 SER A O 1
ATOM 629 N N . TYR A 1 82 ? -19.129 -5.831 24.103 1.00 97.69 82 TYR A N 1
ATOM 630 C CA . TYR A 1 82 ? -18.264 -6.891 23.570 1.00 97.69 82 TYR A CA 1
ATOM 631 C C . TYR A 1 82 ? -17.139 -6.296 22.705 1.00 97.69 82 TYR A C 1
ATOM 633 O O . TYR A 1 82 ? -17.380 -5.944 21.544 1.00 97.69 82 TYR A O 1
ATOM 641 N N . PRO A 1 83 ? -15.908 -6.158 23.233 1.00 97.38 83 PRO A N 1
ATOM 642 C CA . PRO A 1 83 ? -14.799 -5.523 22.518 1.00 97.38 83 PRO A CA 1
ATOM 643 C C . PRO A 1 83 ? -14.404 -6.243 21.222 1.00 97.38 83 PRO A C 1
ATOM 645 O O . PRO A 1 83 ? -13.893 -5.609 20.299 1.00 97.38 83 PRO A O 1
ATOM 648 N N . GLU A 1 84 ? -14.669 -7.546 21.116 1.00 95.75 84 GLU A N 1
ATOM 649 C CA . GLU A 1 84 ? -14.352 -8.385 19.956 1.00 95.75 84 GLU A CA 1
ATOM 650 C C . GLU A 1 84 ? -15.016 -7.876 18.674 1.00 95.75 84 GLU A C 1
ATOM 652 O O . GLU A 1 84 ? -14.454 -7.996 17.583 1.00 95.75 84 GLU A O 1
ATOM 657 N N . PHE A 1 85 ? -16.189 -7.256 18.809 1.00 94.75 85 PHE A N 1
ATOM 658 C CA . PHE A 1 85 ? -16.933 -6.701 17.686 1.00 94.75 85 PHE A CA 1
ATOM 659 C C . PHE A 1 85 ? -16.326 -5.407 17.136 1.00 94.75 85 PHE A C 1
ATOM 661 O O . PHE A 1 85 ? -16.654 -5.023 16.021 1.00 94.75 85 PHE A O 1
ATOM 668 N N . TRP A 1 86 ? -15.420 -4.758 17.870 1.00 95.19 86 TRP A N 1
ATOM 669 C CA . TRP A 1 86 ? -14.825 -3.465 17.508 1.00 95.19 86 TRP A CA 1
ATOM 670 C C . TRP A 1 86 ? -13.368 -3.586 17.048 1.00 95.19 86 TRP A C 1
ATOM 672 O O . TRP A 1 86 ? -12.638 -2.602 17.019 1.00 95.19 86 TRP A O 1
ATOM 682 N N . THR A 1 87 ? -12.918 -4.793 16.700 1.00 94.94 87 THR A N 1
ATOM 683 C CA . THR A 1 87 ? -11.538 -5.050 16.251 1.00 94.94 87 THR A CA 1
ATOM 684 C C . THR A 1 87 ? -11.273 -4.609 14.813 1.00 94.94 87 THR A C 1
ATOM 686 O O . THR A 1 87 ? -10.118 -4.427 14.442 1.00 94.94 87 THR A O 1
ATOM 689 N N . LEU A 1 88 ? -12.314 -4.392 14.009 1.00 93.25 88 LEU A N 1
ATOM 690 C CA . LEU A 1 88 ? -12.215 -3.825 12.668 1.00 93.25 88 LEU A CA 1
ATOM 691 C C . LEU A 1 88 ? -12.751 -2.390 12.694 1.00 93.25 88 LEU A C 1
ATOM 693 O O . LEU A 1 88 ? -13.931 -2.172 12.963 1.00 93.25 88 LEU A O 1
ATOM 697 N N . VAL A 1 89 ? -11.869 -1.426 12.448 1.00 93.56 89 VAL A N 1
ATOM 698 C CA . VAL A 1 89 ? -12.126 0.005 12.625 1.00 93.56 89 VAL A CA 1
ATOM 699 C C . VAL A 1 89 ? -12.074 0.705 11.271 1.00 93.56 89 VAL A C 1
ATOM 701 O O . VAL A 1 89 ? -11.065 0.615 10.572 1.00 93.56 89 VAL A O 1
ATOM 704 N N . PHE A 1 90 ? -13.146 1.426 10.934 1.00 92.94 90 PHE A N 1
ATOM 705 C CA . PHE A 1 90 ? -13.254 2.217 9.707 1.00 92.94 90 PHE A CA 1
ATOM 706 C C . PHE A 1 90 ? -13.374 3.703 10.018 1.00 92.94 90 PHE A C 1
ATOM 708 O O . PHE A 1 90 ? -14.326 4.139 10.676 1.00 92.94 90 PHE A O 1
ATOM 715 N N . PHE A 1 91 ? -12.447 4.488 9.483 1.00 94.69 91 PHE A N 1
ATOM 716 C CA . PHE A 1 91 ? -12.519 5.940 9.488 1.00 94.69 91 PHE A CA 1
ATOM 717 C C . PHE A 1 91 ? -12.737 6.452 8.073 1.00 94.69 91 PHE A C 1
ATOM 719 O O . PHE A 1 91 ? -12.040 6.057 7.144 1.00 94.69 91 PHE A O 1
ATOM 726 N N . HIS A 1 92 ? -13.733 7.318 7.932 1.00 93.44 92 HIS A N 1
ATOM 727 C CA . HIS A 1 92 ? -14.076 7.943 6.670 1.00 93.44 92 HIS A CA 1
ATOM 728 C C . HIS A 1 92 ? -13.501 9.350 6.661 1.00 93.44 92 HIS A C 1
ATOM 730 O O . HIS A 1 92 ? -13.722 10.096 7.621 1.00 93.44 92 HIS A O 1
ATOM 736 N N . VAL A 1 93 ? -12.746 9.683 5.621 1.00 93.44 93 VAL A N 1
ATOM 737 C CA . VAL A 1 93 ? -12.137 11.015 5.461 1.00 93.44 93 VAL A CA 1
ATOM 738 C C . VAL A 1 93 ? -12.993 11.941 4.600 1.00 93.44 93 VAL A C 1
ATOM 740 O O . VAL A 1 93 ? -12.885 13.155 4.721 1.00 93.44 93 VAL A O 1
ATOM 743 N N . ASP A 1 94 ? -13.888 11.378 3.790 1.00 90.00 94 ASP A N 1
ATOM 744 C CA . ASP A 1 94 ? -14.822 12.099 2.931 1.00 90.00 94 ASP A CA 1
ATOM 745 C C . ASP A 1 94 ? -16.071 12.577 3.679 1.00 90.00 94 ASP A C 1
ATOM 747 O O . ASP A 1 94 ? -16.382 12.113 4.772 1.00 90.00 94 ASP A O 1
ATOM 751 N N . TRP A 1 95 ? -16.822 13.505 3.083 1.00 88.00 95 TRP A N 1
ATOM 752 C CA . TRP A 1 95 ? -17.968 14.132 3.739 1.00 88.00 95 TRP A CA 1
ATOM 753 C C . TRP A 1 95 ? -19.237 13.245 3.756 1.00 88.00 95 TRP A C 1
ATOM 755 O O . TRP A 1 95 ? -19.715 12.840 2.696 1.00 88.00 95 TRP A O 1
ATOM 765 N N . PRO A 1 96 ? -19.887 13.028 4.923 1.00 89.94 96 PRO A N 1
ATOM 766 C CA . PRO A 1 96 ? -19.467 13.465 6.255 1.00 89.94 96 PRO A CA 1
ATOM 767 C C . PRO A 1 96 ? -18.375 12.552 6.829 1.00 89.94 96 PRO A C 1
ATOM 769 O O . PRO A 1 96 ? -18.581 11.329 6.917 1.00 89.94 96 PRO A O 1
ATOM 772 N N . SER A 1 97 ? -17.267 13.165 7.269 1.00 93.31 97 SER A N 1
ATOM 773 C CA . SER A 1 97 ? -16.114 12.445 7.817 1.00 93.31 97 SER A CA 1
ATOM 774 C C . SER A 1 97 ? -16.490 11.780 9.135 1.00 93.31 97 SER A C 1
ATOM 776 O O . SER A 1 97 ? -17.454 12.177 9.796 1.00 93.31 97 SER A O 1
ATOM 778 N N . THR A 1 98 ? -15.772 10.722 9.522 1.00 93.69 98 THR A N 1
ATOM 779 C CA . THR A 1 98 ? -15.953 10.132 10.852 1.00 93.69 98 THR A CA 1
ATOM 780 C C . THR A 1 98 ? -15.519 11.162 11.902 1.00 93.69 98 THR A C 1
ATOM 782 O O . THR A 1 98 ? -14.335 11.491 11.961 1.00 93.69 98 THR A O 1
ATOM 785 N N . PRO A 1 99 ? -16.419 11.636 12.780 1.00 95.94 99 PRO A N 1
ATOM 786 C CA . PRO A 1 99 ? -16.037 12.565 13.835 1.00 95.94 99 PRO A CA 1
ATOM 787 C C . PRO A 1 99 ? -14.950 11.973 14.747 1.00 95.94 99 PRO A C 1
ATOM 789 O O . PRO A 1 99 ? -14.974 10.778 15.058 1.00 95.94 99 PRO A O 1
ATOM 792 N N . ILE A 1 100 ? -13.989 12.791 15.188 1.00 97.50 100 ILE A N 1
ATOM 793 C CA . ILE A 1 100 ? -12.838 12.332 15.993 1.00 97.50 100 ILE A CA 1
ATOM 794 C C . ILE A 1 100 ? -13.272 11.698 17.324 1.00 97.50 100 ILE A C 1
ATOM 796 O O . ILE A 1 100 ? -12.682 10.713 17.768 1.00 97.50 100 ILE A O 1
ATOM 800 N N . ASP A 1 101 ? -14.328 12.212 17.951 1.00 97.44 101 ASP A N 1
ATOM 801 C CA . ASP A 1 101 ? -14.925 11.641 19.160 1.00 97.44 101 ASP A CA 1
ATOM 802 C C . ASP A 1 101 ? -15.515 10.247 18.898 1.00 97.44 101 ASP A C 1
ATOM 804 O O . ASP A 1 101 ? -15.283 9.315 19.674 1.00 97.44 101 ASP A O 1
ATOM 808 N N . GLN A 1 102 ? -16.196 10.065 17.764 1.00 95.38 102 GLN A N 1
ATOM 809 C CA . GLN A 1 102 ? -16.697 8.763 17.337 1.00 95.38 102 GLN A CA 1
ATOM 810 C C . GLN A 1 102 ? -15.551 7.793 17.012 1.00 95.38 102 GLN A C 1
ATOM 812 O O . GLN A 1 102 ? -15.614 6.628 17.410 1.00 95.38 102 GLN A O 1
ATOM 817 N N . ALA A 1 103 ? -14.507 8.248 16.316 1.00 96.88 103 ALA A N 1
ATOM 818 C CA . ALA A 1 103 ? -13.317 7.449 16.020 1.00 96.88 103 ALA A CA 1
ATOM 819 C C . ALA A 1 103 ? -12.621 6.981 17.311 1.00 96.88 103 ALA A C 1
ATOM 821 O O . ALA A 1 103 ? -12.312 5.796 17.471 1.00 96.88 103 ALA A O 1
ATOM 822 N N . SER A 1 104 ? -12.460 7.894 18.273 1.00 97.81 104 SER A N 1
ATOM 823 C CA . SER A 1 104 ? -11.879 7.613 19.588 1.00 97.81 104 SER A CA 1
ATOM 824 C C . SER A 1 104 ? -12.709 6.584 20.351 1.00 97.81 104 SER A C 1
ATOM 826 O O . SER A 1 104 ? -12.173 5.598 20.859 1.00 97.81 104 SER A O 1
ATOM 828 N N . LEU A 1 105 ? -14.036 6.741 20.356 1.00 95.94 105 LEU A N 1
ATOM 829 C CA . LEU A 1 105 ? -14.948 5.798 20.998 1.00 95.94 105 LEU A CA 1
ATOM 830 C C . LEU A 1 105 ? -14.843 4.385 20.401 1.00 95.94 105 LEU A C 1
ATOM 832 O O . LEU A 1 105 ? -14.868 3.406 21.147 1.00 95.94 105 LEU A O 1
ATOM 836 N N . GLN A 1 106 ? -14.700 4.250 19.079 1.00 95.19 106 GLN A N 1
ATOM 837 C CA . GLN A 1 106 ? -14.515 2.943 18.433 1.00 95.19 106 GLN A CA 1
ATOM 838 C C . GLN A 1 106 ? -13.210 2.270 18.877 1.00 95.19 106 GLN A C 1
ATOM 840 O O . GLN A 1 106 ? -13.212 1.100 19.267 1.00 95.19 106 GLN A O 1
ATOM 845 N N . LEU A 1 107 ? -12.107 3.024 18.897 1.00 97.31 107 LEU A N 1
ATOM 846 C CA . LEU A 1 107 ? -10.817 2.522 19.372 1.00 97.31 107 LEU A CA 1
ATOM 847 C C . LEU A 1 107 ? -10.877 2.123 20.849 1.00 97.31 107 LEU A C 1
ATOM 849 O O . LEU A 1 107 ? -10.354 1.068 21.206 1.00 97.31 107 LEU A O 1
ATOM 853 N N . GLN A 1 108 ? -11.562 2.893 21.695 1.00 97.31 108 GLN A N 1
ATOM 854 C CA . GLN A 1 108 ? -11.759 2.555 23.108 1.00 97.31 108 GLN A CA 1
ATOM 855 C C . GLN A 1 108 ? -12.584 1.276 23.294 1.00 97.31 108 GLN A C 1
ATOM 857 O O . GLN A 1 108 ? -12.237 0.440 24.129 1.00 97.31 108 GLN A O 1
ATOM 862 N N . ARG A 1 109 ? -13.639 1.078 22.492 1.00 96.81 109 ARG A N 1
ATOM 863 C CA . ARG A 1 109 ? -14.497 -0.117 22.571 1.00 96.81 109 ARG A CA 1
ATOM 864 C C . ARG A 1 109 ? -13.744 -1.412 22.297 1.00 96.81 109 ARG A C 1
ATOM 866 O O . ARG A 1 109 ? -14.045 -2.414 22.928 1.00 96.81 109 ARG A O 1
ATOM 873 N N . SER A 1 110 ? -12.732 -1.391 21.433 1.00 97.19 110 SER A N 1
ATOM 874 C CA . SER A 1 110 ? -11.871 -2.559 21.175 1.00 97.19 110 SER A CA 1
ATOM 875 C C . SER A 1 110 ? -10.901 -2.904 22.323 1.00 97.19 110 SER A C 1
ATOM 877 O O . SER A 1 110 ? -10.227 -3.934 22.280 1.00 97.19 110 SER A O 1
ATOM 879 N N . GLN A 1 111 ? -10.822 -2.063 23.363 1.00 96.62 111 GLN A N 1
ATOM 880 C CA . GLN A 1 111 ? -9.990 -2.250 24.557 1.00 96.62 111 GLN A CA 1
ATOM 881 C C . GLN A 1 111 ? -8.508 -2.512 24.233 1.00 96.62 111 GLN A C 1
ATOM 883 O O . GLN A 1 111 ? -7.839 -1.645 23.686 1.00 96.62 111 GLN A O 1
ATOM 888 N N . ASN A 1 112 ? -7.978 -3.688 24.588 1.00 97.38 112 ASN A N 1
ATOM 889 C CA . ASN A 1 112 ? -6.594 -4.103 24.325 1.00 97.38 112 ASN A CA 1
ATOM 890 C C . ASN A 1 112 ? -6.503 -5.181 23.234 1.00 97.38 112 ASN A C 1
ATOM 892 O O . ASN A 1 112 ? -5.447 -5.794 23.050 1.00 97.38 112 ASN A O 1
ATOM 896 N N . LEU A 1 113 ? -7.604 -5.444 22.524 1.00 97.25 113 LEU A N 1
ATOM 897 C CA . LEU A 1 113 ? -7.619 -6.441 21.463 1.00 97.25 113 LEU A CA 1
ATOM 898 C C . LEU A 1 113 ? -6.837 -5.952 20.236 1.00 97.25 113 LEU A C 1
ATOM 900 O O . LEU A 1 113 ? -6.698 -4.737 20.040 1.00 97.25 113 LEU A O 1
ATOM 904 N N . PRO A 1 114 ? -6.307 -6.882 19.419 1.00 97.06 114 PRO A N 1
ATOM 905 C CA . PRO A 1 114 ? -5.693 -6.538 18.146 1.00 97.06 114 PRO A CA 1
ATOM 906 C C . PRO A 1 114 ? -6.697 -5.847 17.220 1.00 97.06 114 PRO A C 1
ATOM 908 O O . PRO A 1 114 ? -7.856 -6.258 17.168 1.00 97.06 114 PRO A O 1
ATOM 911 N N . ILE A 1 115 ? -6.248 -4.817 16.500 1.00 96.62 115 ILE A N 1
ATOM 912 C CA . ILE A 1 115 ? -7.114 -4.029 15.617 1.00 96.62 115 ILE A CA 1
ATOM 913 C C . ILE A 1 115 ? -6.649 -4.048 14.163 1.00 96.62 115 ILE A C 1
ATOM 915 O O . ILE A 1 115 ? -5.454 -4.008 13.867 1.00 96.62 115 ILE A O 1
ATOM 919 N N . HIS A 1 116 ? -7.621 -4.083 13.264 1.00 94.75 116 HIS A N 1
ATOM 920 C CA . HIS A 1 116 ? -7.478 -3.882 11.833 1.00 94.75 116 HIS A CA 1
ATOM 921 C C . HIS A 1 116 ? -8.066 -2.518 11.504 1.00 94.75 116 HIS A C 1
ATOM 923 O O . HIS A 1 116 ? -9.247 -2.281 11.749 1.00 94.75 116 HIS A O 1
ATOM 929 N N . LEU A 1 117 ? -7.240 -1.619 10.990 1.00 95.12 117 LEU A N 1
ATOM 930 C CA . LEU A 1 117 ? -7.638 -0.252 10.705 1.00 95.12 117 LEU A CA 1
ATOM 931 C C . LEU A 1 117 ? -7.730 -0.015 9.202 1.00 95.12 117 LEU A C 1
ATOM 933 O O . LEU A 1 117 ? -6.813 -0.372 8.459 1.00 95.12 117 LEU A O 1
ATOM 937 N N . VAL A 1 118 ? -8.793 0.676 8.806 1.00 94.12 118 VAL A N 1
ATOM 938 C CA . VAL A 1 118 ? -8.991 1.204 7.461 1.00 94.12 118 VAL A CA 1
ATOM 939 C C . VAL A 1 118 ? -9.364 2.683 7.555 1.00 94.12 118 VAL A C 1
ATOM 941 O O . VAL A 1 118 ? -10.355 3.030 8.197 1.00 94.12 118 VAL A O 1
ATOM 944 N N . ILE A 1 119 ? -8.582 3.547 6.918 1.00 94.25 119 ILE A N 1
ATOM 945 C CA . ILE A 1 119 ? -8.916 4.949 6.664 1.00 94.25 119 ILE A CA 1
ATOM 946 C C . ILE A 1 119 ? -9.185 5.055 5.163 1.00 94.25 119 ILE A C 1
ATOM 948 O O . ILE A 1 119 ? -8.302 4.737 4.375 1.00 94.25 119 ILE A O 1
ATOM 952 N N . THR A 1 120 ? -10.403 5.407 4.765 1.00 92.75 120 THR A N 1
ATOM 953 C CA . THR A 1 120 ? -10.832 5.383 3.354 1.00 92.75 120 THR A CA 1
ATOM 954 C C . THR A 1 120 ? -11.942 6.406 3.105 1.00 92.75 120 THR A C 1
ATOM 956 O O . THR A 1 120 ? -12.368 7.111 4.023 1.00 92.75 120 THR A O 1
ATOM 959 N N . ARG A 1 121 ? -12.426 6.486 1.868 1.00 89.81 121 ARG A N 1
ATOM 960 C CA . ARG A 1 121 ? -13.543 7.331 1.428 1.00 89.81 121 ARG A CA 1
ATOM 961 C C . ARG A 1 121 ? -14.770 6.463 1.147 1.00 89.81 121 ARG A C 1
ATOM 963 O O . ARG A 1 121 ? -14.615 5.319 0.729 1.00 89.81 121 ARG A O 1
ATOM 970 N N . ARG A 1 122 ? -15.992 6.966 1.365 1.00 83.88 122 ARG A N 1
ATOM 971 C CA . ARG A 1 122 ? -17.247 6.250 1.065 1.00 83.88 122 ARG A CA 1
ATOM 972 C C . ARG A 1 122 ? -17.607 6.269 -0.409 1.00 83.88 122 ARG A C 1
ATOM 974 O O . ARG A 1 122 ? -18.012 5.226 -0.929 1.00 83.88 122 ARG A O 1
ATOM 981 N N . ASP A 1 123 ? -17.495 7.434 -1.032 1.00 75.88 123 ASP A N 1
ATOM 982 C CA . ASP A 1 123 ? -17.874 7.668 -2.423 1.00 75.88 123 ASP A CA 1
ATOM 983 C C . ASP A 1 123 ? -16.657 7.968 -3.306 1.00 75.88 123 ASP A C 1
ATOM 985 O O . ASP A 1 123 ? -15.665 8.535 -2.864 1.00 75.88 123 ASP A O 1
ATOM 989 N N . GLU A 1 124 ? -16.786 7.656 -4.598 1.00 68.00 124 GLU A N 1
ATOM 990 C CA . GLU A 1 124 ? -15.834 8.032 -5.662 1.00 68.00 124 GLU A CA 1
ATOM 991 C C . GLU A 1 124 ? -15.875 9.543 -5.986 1.00 68.00 124 GLU A C 1
ATOM 993 O O . GLU A 1 124 ? -15.299 10.009 -6.972 1.00 68.00 124 GLU A O 1
ATOM 998 N N . LEU A 1 125 ? -16.620 10.329 -5.204 1.00 70.25 125 LEU A N 1
ATOM 999 C CA . LEU A 1 125 ? -16.679 11.773 -5.366 1.00 70.25 125 LEU A CA 1
ATOM 1000 C C . LEU A 1 125 ? -15.411 12.389 -4.774 1.00 70.25 125 LEU A C 1
ATOM 1002 O O . LEU A 1 125 ? -14.990 12.031 -3.676 1.00 70.25 125 LEU A O 1
ATOM 1006 N N . ARG A 1 126 ? -14.814 13.319 -5.527 1.00 70.62 126 ARG A N 1
ATOM 1007 C CA . ARG A 1 126 ? -13.554 13.979 -5.165 1.00 70.62 126 ARG A CA 1
ATOM 1008 C C . ARG A 1 126 ? -13.600 14.549 -3.755 1.00 70.62 126 ARG A C 1
ATOM 1010 O O . ARG A 1 126 ? -14.609 15.133 -3.346 1.00 70.62 126 ARG A O 1
ATOM 1017 N N . SER A 1 127 ? -12.482 14.385 -3.063 1.00 68.81 127 SER A N 1
ATOM 1018 C CA . SER A 1 127 ? -12.331 14.753 -1.667 1.00 68.81 127 SER A CA 1
ATOM 1019 C C . SER A 1 127 ? -12.478 16.258 -1.451 1.00 68.81 127 SER A C 1
ATOM 1021 O O . SER A 1 127 ? -12.257 17.085 -2.342 1.00 68.81 127 SER A O 1
ATOM 1023 N N . THR A 1 128 ? -12.887 16.621 -0.242 1.00 73.81 128 THR A N 1
ATOM 1024 C CA . THR A 1 128 ? -12.895 18.010 0.226 1.00 73.81 128 THR A CA 1
ATOM 1025 C C . THR A 1 128 ? -11.476 18.456 0.584 1.00 73.81 128 THR A C 1
ATOM 1027 O O . THR A 1 128 ? -10.614 17.623 0.840 1.00 73.81 128 THR A O 1
ATOM 1030 N N . HIS A 1 129 ? -11.230 19.768 0.652 1.00 76.31 129 HIS A N 1
ATOM 1031 C CA . HIS A 1 129 ? -9.902 20.331 0.960 1.00 76.31 129 HIS A CA 1
ATOM 1032 C C . HIS A 1 129 ? -9.319 19.910 2.328 1.00 76.31 129 HIS A C 1
ATOM 1034 O O . HIS A 1 129 ? -8.126 20.085 2.544 1.00 76.31 129 HIS A O 1
ATOM 1040 N N . ASP A 1 130 ? -10.115 19.294 3.207 1.00 90.25 130 ASP A N 1
ATOM 1041 C CA . ASP A 1 130 ? -9.718 18.949 4.579 1.00 90.25 130 ASP A CA 1
ATOM 1042 C C . ASP A 1 130 ? -9.241 17.483 4.747 1.00 90.25 130 ASP A C 1
ATOM 1044 O O . ASP A 1 130 ? -9.069 17.007 5.870 1.00 90.25 130 ASP A O 1
ATOM 1048 N N . GLU A 1 131 ? -9.045 16.726 3.656 1.00 92.69 131 GLU A N 1
ATOM 1049 C CA . GLU A 1 131 ? -8.649 15.305 3.723 1.00 92.69 131 GLU A CA 1
ATOM 1050 C C . GLU A 1 131 ? -7.323 15.092 4.463 1.00 92.69 131 GLU A C 1
ATOM 1052 O O . GLU A 1 131 ? -7.227 14.209 5.320 1.00 92.69 131 GLU A O 1
ATOM 1057 N N . ASN A 1 132 ? -6.317 15.918 4.162 1.00 92.69 132 ASN A N 1
ATOM 1058 C CA . ASN A 1 132 ? -5.000 15.851 4.791 1.00 92.69 132 ASN A CA 1
ATOM 1059 C C . ASN A 1 132 ? -5.106 16.017 6.317 1.00 92.69 132 ASN A C 1
ATOM 1061 O O . ASN A 1 132 ? -4.650 15.148 7.066 1.00 92.69 132 ASN A O 1
ATOM 1065 N N . ASP A 1 133 ? -5.789 17.073 6.767 1.00 93.50 133 ASP A N 1
ATOM 1066 C CA . ASP A 1 133 ? -5.993 17.370 8.188 1.00 93.50 133 ASP A CA 1
ATOM 1067 C C . ASP A 1 133 ? -6.742 16.235 8.893 1.00 93.50 133 ASP A C 1
ATOM 1069 O O . ASP A 1 133 ? -6.415 15.847 10.019 1.00 93.50 133 ASP A O 1
ATOM 1073 N N . GLN A 1 134 ? -7.730 15.649 8.216 1.00 95.50 134 GLN A N 1
ATOM 1074 C CA . GLN A 1 134 ? -8.524 14.558 8.758 1.00 95.50 134 GLN A CA 1
ATOM 1075 C C . GLN A 1 134 ? -7.710 13.262 8.901 1.00 95.50 134 GLN A C 1
ATOM 1077 O O . GLN A 1 134 ? -7.803 12.591 9.936 1.00 95.50 134 GLN A O 1
ATOM 1082 N N . ILE A 1 135 ? -6.892 12.913 7.900 1.00 95.50 135 ILE A N 1
ATOM 1083 C CA . ILE A 1 135 ? -5.974 11.767 7.966 1.00 95.50 135 ILE A CA 1
ATOM 1084 C C . ILE A 1 135 ? -4.939 11.991 9.074 1.00 95.50 135 ILE A C 1
ATOM 1086 O O . ILE A 1 135 ? -4.713 11.084 9.883 1.00 95.50 135 ILE A O 1
ATOM 1090 N N . ALA A 1 136 ? -4.357 13.191 9.165 1.00 95.06 136 ALA A N 1
ATOM 1091 C CA . ALA A 1 136 ? -3.417 13.559 10.222 1.00 95.06 136 ALA A CA 1
ATOM 1092 C C . ALA A 1 136 ? -4.037 13.375 11.616 1.00 95.06 136 ALA A C 1
ATOM 1094 O O . ALA A 1 136 ? -3.470 12.676 12.460 1.00 95.06 136 ALA A O 1
ATOM 1095 N N . ALA A 1 137 ? -5.247 13.900 11.825 1.00 96.25 137 ALA A N 1
ATOM 1096 C CA . ALA A 1 137 ? -5.968 13.783 13.087 1.00 96.25 137 ALA A CA 1
ATOM 1097 C C . ALA A 1 137 ? -6.280 12.322 13.461 1.00 96.25 137 ALA A C 1
ATOM 1099 O O . ALA A 1 137 ? -6.148 11.935 14.627 1.00 96.25 137 ALA A O 1
ATOM 1100 N N . PHE A 1 138 ? -6.655 11.479 12.492 1.00 97.12 138 PHE A N 1
ATOM 1101 C CA . PHE A 1 138 ? -6.850 10.050 12.748 1.00 97.12 138 PHE A CA 1
ATOM 1102 C C . PHE A 1 138 ? -5.546 9.343 13.108 1.00 97.12 138 PHE A C 1
ATOM 1104 O O . PHE A 1 138 ? -5.531 8.525 14.027 1.00 97.12 138 PHE A O 1
ATOM 1111 N N . VAL A 1 139 ? -4.444 9.648 12.429 1.00 95.19 139 VAL A N 1
ATOM 1112 C CA . VAL A 1 139 ? -3.148 9.032 12.729 1.00 95.19 139 VAL A CA 1
ATOM 1113 C C . VAL A 1 139 ? -2.616 9.446 14.100 1.00 95.19 139 VAL A C 1
ATOM 1115 O O . VAL A 1 139 ? -2.111 8.592 14.834 1.00 95.19 139 VAL A O 1
ATOM 1118 N N . ASP A 1 140 ? -2.806 10.699 14.507 1.00 95.75 140 ASP A N 1
ATOM 1119 C CA . ASP A 1 140 ? -2.491 11.139 15.869 1.00 95.75 140 ASP A CA 1
ATOM 1120 C C . ASP A 1 140 ? -3.322 10.392 16.919 1.00 95.75 140 ASP A C 1
ATOM 1122 O O . ASP A 1 140 ? -2.780 9.913 17.921 1.00 95.75 140 ASP A O 1
ATOM 1126 N N . LEU A 1 141 ? -4.619 10.206 16.657 1.00 97.06 141 LEU A N 1
ATOM 1127 C CA . LEU A 1 141 ? -5.510 9.414 17.505 1.00 97.06 141 LEU A CA 1
ATOM 1128 C C . LEU A 1 141 ? -5.072 7.938 17.606 1.00 97.06 141 LEU A C 1
ATOM 1130 O O . LEU A 1 141 ? -5.282 7.290 18.634 1.00 97.06 141 LEU A O 1
ATOM 1134 N N . LEU A 1 142 ? -4.449 7.395 16.560 1.00 96.00 142 LEU A N 1
ATOM 1135 C CA . LEU A 1 142 ? -4.008 6.000 16.492 1.00 96.00 142 LEU A CA 1
ATOM 1136 C C . LEU A 1 142 ? -2.674 5.733 17.175 1.00 96.00 142 LEU A C 1
ATOM 1138 O O . LEU A 1 142 ? -2.425 4.586 17.549 1.00 96.00 142 LEU A O 1
ATOM 1142 N N . ARG A 1 143 ? -1.834 6.755 17.372 1.00 95.19 143 ARG A N 1
ATOM 1143 C CA . ARG A 1 143 ? -0.511 6.631 18.002 1.00 95.19 143 ARG A CA 1
ATOM 1144 C C . ARG A 1 143 ? -0.506 5.758 19.275 1.00 95.19 143 ARG A C 1
ATOM 1146 O O . ARG A 1 143 ? 0.281 4.810 19.314 1.00 95.19 143 ARG A O 1
ATOM 1153 N N . PRO A 1 144 ? -1.395 5.951 20.277 1.00 95.88 144 PRO A N 1
ATOM 1154 C CA . PRO A 1 144 ? -1.433 5.099 21.476 1.00 95.88 144 PRO A CA 1
ATOM 1155 C C . PRO A 1 144 ? -1.895 3.651 21.222 1.00 95.88 144 PRO A C 1
ATOM 1157 O O . PRO A 1 144 ? -1.797 2.805 22.111 1.00 95.88 144 PRO A O 1
ATOM 1160 N N . HIS A 1 145 ? -2.408 3.342 20.032 1.00 96.56 145 HIS A N 1
ATOM 1161 C CA . HIS A 1 145 ? -2.949 2.036 19.659 1.00 96.56 145 HIS A CA 1
ATOM 1162 C C . HIS A 1 145 ? -2.094 1.281 18.627 1.00 96.56 145 HIS A C 1
ATOM 1164 O O . HIS A 1 145 ? -2.388 0.119 18.346 1.00 96.56 145 HIS A O 1
ATOM 1170 N N . LEU A 1 146 ? -1.007 1.870 18.115 1.00 94.81 146 LEU A N 1
ATOM 1171 C CA . LEU A 1 146 ? -0.151 1.241 17.098 1.00 94.81 146 LEU A CA 1
ATOM 1172 C C . LEU A 1 146 ? 0.419 -0.118 17.527 1.00 94.81 146 LEU A C 1
ATOM 1174 O O . LEU A 1 146 ? 0.520 -1.035 16.713 1.00 94.81 146 LEU A O 1
ATOM 1178 N N . SER A 1 147 ? 0.701 -0.303 18.818 1.00 95.31 147 SER A N 1
ATOM 1179 C CA . SER A 1 147 ? 1.256 -1.554 19.357 1.00 95.31 147 SER A CA 1
ATOM 1180 C C . SER A 1 147 ? 0.329 -2.770 19.219 1.00 95.31 147 SER A C 1
ATOM 1182 O O . SER A 1 147 ? 0.780 -3.921 19.268 1.00 95.31 147 SER A O 1
ATOM 1184 N N . ARG A 1 148 ? -0.974 -2.528 19.037 1.00 96.38 148 ARG A N 1
ATOM 1185 C CA . ARG A 1 148 ? -2.005 -3.552 18.832 1.00 96.38 148 ARG A CA 1
ATOM 1186 C C . ARG A 1 148 ? -2.578 -3.564 17.413 1.00 96.38 148 ARG A C 1
ATOM 1188 O O . ARG A 1 148 ? -3.387 -4.443 17.125 1.00 96.38 148 ARG A O 1
ATOM 1195 N N . CYS A 1 149 ? -2.147 -2.662 16.531 1.00 96.31 149 CYS A N 1
ATOM 1196 C CA . CYS A 1 149 ? -2.508 -2.712 15.117 1.00 96.31 149 CYS A CA 1
ATOM 1197 C C . CYS A 1 149 ? -1.905 -3.958 14.458 1.00 96.31 149 CYS A C 1
ATOM 1199 O O . CYS A 1 149 ? -0.704 -4.207 14.556 1.00 96.31 149 CYS A O 1
ATOM 1201 N N . VAL A 1 150 ? -2.752 -4.737 13.788 1.00 96.12 150 VAL A N 1
ATOM 1202 C CA . VAL A 1 150 ? -2.365 -5.911 12.994 1.00 96.12 150 VAL A CA 1
ATOM 1203 C C . VAL A 1 150 ? -2.240 -5.543 11.525 1.00 96.12 150 VAL A C 1
ATOM 1205 O O . VAL A 1 150 ? -1.310 -5.990 10.861 1.00 96.12 150 VAL A O 1
ATOM 1208 N N . SER A 1 151 ? -3.154 -4.710 11.026 1.00 94.44 151 SER A N 1
ATOM 1209 C CA . SER A 1 151 ? -3.123 -4.162 9.671 1.00 94.44 151 SER A CA 1
ATOM 1210 C C . SER A 1 151 ? -3.543 -2.703 9.671 1.00 94.44 151 SER A C 1
ATOM 1212 O O . SER A 1 151 ? -4.423 -2.312 10.441 1.00 94.44 151 SER A O 1
ATOM 1214 N N . ILE A 1 152 ? -2.949 -1.927 8.772 1.00 94.75 152 ILE A N 1
ATOM 1215 C CA . ILE A 1 152 ? -3.316 -0.535 8.518 1.00 94.75 152 ILE A CA 1
ATOM 1216 C C . ILE A 1 152 ? -3.459 -0.369 7.015 1.00 94.75 152 ILE A C 1
ATOM 1218 O O . ILE A 1 152 ? -2.541 -0.721 6.278 1.00 94.75 152 ILE A O 1
ATOM 1222 N N . GLY A 1 153 ? -4.593 0.162 6.580 1.00 94.44 153 GLY A N 1
ATOM 1223 C CA . GLY A 1 153 ? -4.750 0.675 5.230 1.00 94.44 153 GLY A CA 1
ATOM 1224 C C . GLY A 1 153 ? -5.243 2.109 5.256 1.00 94.44 153 GLY A C 1
ATOM 1225 O O . GLY A 1 153 ? -6.168 2.428 6.001 1.00 94.44 153 GLY A O 1
ATOM 1226 N N . ILE A 1 154 ? -4.592 2.953 4.472 1.00 94.50 154 ILE A N 1
ATOM 1227 C CA . ILE A 1 154 ? -4.928 4.351 4.259 1.00 94.50 154 ILE A CA 1
ATOM 1228 C C . ILE A 1 154 ? -5.084 4.527 2.755 1.00 94.50 154 ILE A C 1
ATOM 1230 O O . ILE A 1 154 ? -4.150 4.265 1.998 1.00 94.50 154 ILE A O 1
ATOM 1234 N N . ASP A 1 155 ? -6.277 4.937 2.362 1.00 92.69 155 ASP A N 1
ATOM 1235 C CA . ASP A 1 155 ? -6.681 5.212 0.993 1.00 92.69 155 ASP A CA 1
ATOM 1236 C C . ASP A 1 155 ? -7.161 6.665 0.928 1.00 92.69 155 ASP A C 1
ATOM 1238 O O . ASP A 1 155 ? -8.166 7.026 1.551 1.00 92.69 155 ASP A O 1
ATOM 1242 N N . ALA A 1 156 ? -6.384 7.496 0.238 1.00 92.94 156 ALA A N 1
ATOM 1243 C CA . ALA A 1 156 ? -6.633 8.923 0.066 1.00 92.94 156 ALA A CA 1
ATOM 1244 C C . ALA A 1 156 ? -6.956 9.260 -1.396 1.00 92.94 156 ALA A C 1
ATOM 1246 O O . ALA A 1 156 ? -6.596 8.525 -2.313 1.00 92.94 156 ALA A O 1
ATOM 1247 N N . ASP A 1 157 ? -7.608 10.392 -1.646 1.00 91.19 157 ASP A N 1
ATOM 1248 C CA . ASP A 1 157 ? -7.833 10.851 -3.022 1.00 91.19 157 ASP A CA 1
ATOM 1249 C C . ASP A 1 157 ? -6.527 11.347 -3.651 1.00 91.19 157 ASP A C 1
ATOM 1251 O O . ASP A 1 157 ? -6.177 10.963 -4.767 1.00 91.19 157 ASP A O 1
ATOM 1255 N N . LEU A 1 158 ? -5.771 12.147 -2.891 1.00 90.88 158 LEU A N 1
ATOM 1256 C CA . LEU A 1 158 ? -4.522 12.764 -3.332 1.00 90.88 158 LEU A CA 1
ATOM 1257 C C . LEU A 1 158 ? -3.319 12.236 -2.540 1.00 90.88 158 LEU A C 1
ATOM 1259 O O . LEU A 1 158 ? -3.366 12.048 -1.324 1.00 90.88 158 LEU A O 1
ATOM 1263 N N . ASN A 1 159 ? -2.194 12.055 -3.223 1.00 90.62 159 ASN A N 1
ATOM 1264 C CA . ASN A 1 159 ? -0.874 11.794 -2.631 1.00 90.62 159 ASN A CA 1
ATOM 1265 C C . ASN A 1 159 ? -0.412 12.889 -1.644 1.00 90.62 159 ASN A C 1
ATOM 1267 O O . ASN A 1 159 ? 0.358 12.585 -0.731 1.00 90.62 159 ASN A O 1
ATOM 1271 N N . SER A 1 160 ? -0.846 14.147 -1.780 1.00 90.06 160 SER A N 1
ATOM 1272 C CA . SER A 1 160 ? -0.557 15.184 -0.774 1.00 90.06 160 SER A CA 1
ATOM 1273 C C . SER A 1 160 ? -1.260 14.953 0.551 1.00 90.06 160 SER A C 1
ATOM 1275 O O . SER A 1 160 ? -0.712 15.340 1.582 1.00 90.06 160 SER A O 1
ATOM 1277 N N . SER A 1 161 ? -2.417 14.293 0.554 1.00 92.31 161 SER A N 1
ATOM 1278 C CA . SER A 1 161 ? -3.121 13.893 1.775 1.00 92.31 161 SER A CA 1
ATOM 1279 C C . SER A 1 161 ? -2.458 12.707 2.478 1.00 92.31 161 SER A C 1
ATOM 1281 O O . SER A 1 161 ? -2.714 12.459 3.659 1.00 92.31 161 SER A O 1
ATOM 1283 N N . LEU A 1 162 ? -1.594 11.961 1.779 1.00 91.44 162 LEU A N 1
ATOM 1284 C CA . LEU A 1 162 ? -0.844 10.869 2.383 1.00 91.44 162 LEU A CA 1
ATOM 1285 C C . LEU A 1 162 ? 0.241 11.412 3.303 1.00 91.44 162 LEU A C 1
ATOM 1287 O O . LEU A 1 162 ? 1.098 12.216 2.930 1.00 91.44 162 LEU A O 1
ATOM 1291 N N . LEU A 1 163 ? 0.236 10.903 4.527 1.00 88.00 163 LEU A N 1
ATOM 1292 C CA . LEU A 1 163 ? 1.243 11.261 5.501 1.00 88.00 163 LEU A CA 1
ATOM 1293 C C . LEU A 1 163 ? 2.575 10.581 5.195 1.00 88.00 163 LEU A C 1
ATOM 1295 O O . LEU A 1 163 ? 2.643 9.457 4.696 1.00 88.00 163 LEU A O 1
ATOM 1299 N N . ILE A 1 164 ? 3.647 11.250 5.611 1.00 86.94 164 ILE A N 1
ATOM 1300 C CA . ILE A 1 164 ? 4.992 10.690 5.574 1.00 86.94 164 ILE A CA 1
ATOM 1301 C C . ILE A 1 164 ? 5.107 9.641 6.675 1.00 86.94 164 ILE A C 1
ATOM 1303 O O . ILE A 1 164 ? 5.161 9.992 7.857 1.00 86.94 164 ILE A O 1
ATOM 1307 N N . VAL A 1 165 ? 5.209 8.366 6.297 1.00 86.56 165 VAL A N 1
ATOM 1308 C CA . VAL A 1 165 ? 5.131 7.232 7.238 1.00 86.56 165 VAL A CA 1
ATOM 1309 C C . VAL A 1 165 ? 6.060 7.394 8.447 1.00 86.56 165 VAL A C 1
ATOM 1311 O O . VAL A 1 165 ? 5.644 7.180 9.586 1.00 86.56 165 VAL A O 1
ATOM 1314 N N . LYS A 1 166 ? 7.296 7.867 8.244 1.00 82.31 166 LYS A N 1
ATOM 1315 C CA . LYS A 1 166 ? 8.256 8.092 9.339 1.00 82.31 166 LYS A CA 1
ATOM 1316 C C . LYS A 1 166 ? 7.673 8.955 10.470 1.00 82.31 166 LYS A C 1
ATOM 1318 O O . LYS A 1 166 ? 7.887 8.659 11.642 1.00 82.31 166 LYS A O 1
ATOM 1323 N N . ARG A 1 167 ? 6.943 10.024 10.132 1.00 80.56 167 ARG A N 1
ATOM 1324 C CA . ARG A 1 167 ? 6.378 10.967 11.116 1.00 80.56 167 ARG A CA 1
ATOM 1325 C C . ARG A 1 167 ? 5.229 10.345 11.912 1.00 80.56 167 ARG A C 1
ATOM 1327 O O . ARG A 1 167 ? 4.977 10.726 13.052 1.00 80.56 167 ARG A O 1
ATOM 1334 N N . CYS A 1 168 ? 4.553 9.373 11.318 1.00 80.81 168 CYS A N 1
ATOM 1335 C CA . CYS A 1 168 ? 3.332 8.785 11.847 1.00 80.81 168 CYS A CA 1
ATOM 1336 C C . CYS A 1 168 ? 3.595 7.600 12.772 1.00 80.81 168 CYS A C 1
ATOM 1338 O O . CYS A 1 168 ? 2.909 7.435 13.780 1.00 80.81 168 CYS A O 1
ATOM 1340 N N . PHE A 1 169 ? 4.609 6.794 12.457 1.00 81.88 169 PHE A N 1
ATOM 1341 C CA . PHE A 1 169 ? 4.855 5.504 13.103 1.00 81.88 169 PHE A CA 1
ATOM 1342 C C . PHE A 1 169 ? 6.119 5.522 13.965 1.00 81.88 169 PHE A C 1
ATOM 1344 O O . PHE A 1 169 ? 6.968 4.642 13.882 1.00 81.88 169 PHE A O 1
ATOM 1351 N N . THR A 1 170 ? 6.232 6.532 14.829 1.00 83.12 170 THR A N 1
ATOM 1352 C CA . THR A 1 170 ? 7.321 6.638 15.818 1.00 83.12 170 THR A CA 1
ATOM 1353 C C . THR A 1 170 ? 7.154 5.676 16.996 1.00 83.12 170 THR A C 1
ATOM 1355 O O . THR A 1 170 ? 8.097 5.423 17.740 1.00 83.12 170 THR A O 1
ATOM 1358 N N . THR A 1 171 ? 5.946 5.138 17.188 1.00 86.12 171 THR A N 1
ATOM 1359 C CA . THR A 1 171 ? 5.632 4.172 18.247 1.00 86.12 171 THR A CA 1
ATOM 1360 C C . THR A 1 171 ? 5.761 2.744 17.711 1.00 86.12 171 THR A C 1
ATOM 1362 O O . THR A 1 171 ? 5.272 2.477 16.612 1.00 86.12 171 THR A O 1
ATOM 1365 N N . PRO A 1 172 ? 6.347 1.805 18.478 1.00 89.25 172 PRO A N 1
ATOM 1366 C CA . PRO A 1 172 ? 6.496 0.426 18.036 1.00 89.25 172 PRO A CA 1
ATOM 1367 C C . PRO A 1 172 ? 5.158 -0.228 17.686 1.00 89.25 172 PRO A C 1
ATOM 1369 O O . PRO A 1 172 ? 4.217 -0.235 18.485 1.00 89.25 172 PRO A O 1
ATOM 1372 N N . ALA A 1 173 ? 5.116 -0.847 16.507 1.00 92.75 173 ALA A N 1
ATOM 1373 C CA . ALA A 1 173 ? 3.966 -1.579 15.981 1.00 92.75 173 ALA A CA 1
ATOM 1374 C C . ALA A 1 173 ? 4.338 -3.051 15.698 1.00 92.75 173 ALA A C 1
ATOM 1376 O O . ALA A 1 173 ? 4.309 -3.499 14.552 1.00 92.75 173 ALA A O 1
ATOM 1377 N N . PRO A 1 174 ? 4.708 -3.844 16.725 1.00 92.88 174 PRO A N 1
ATOM 1378 C CA . PRO A 1 174 ? 5.313 -5.167 16.535 1.00 92.88 174 PRO A CA 1
ATOM 1379 C C . PRO A 1 174 ? 4.372 -6.196 15.894 1.00 92.88 174 PRO A C 1
ATOM 1381 O O . PRO A 1 174 ? 4.835 -7.211 15.372 1.00 92.88 174 PRO A O 1
ATOM 1384 N N . LYS A 1 175 ? 3.056 -5.956 15.961 1.00 94.31 175 LYS A N 1
ATOM 1385 C CA . LYS A 1 175 ? 2.011 -6.820 15.397 1.00 94.31 175 LYS A CA 1
ATOM 1386 C C . LYS A 1 175 ? 1.593 -6.425 13.982 1.00 94.31 175 LYS A C 1
ATOM 1388 O O . LYS A 1 175 ? 0.828 -7.173 13.379 1.00 94.31 175 LYS A O 1
ATOM 1393 N N . LEU A 1 176 ? 2.065 -5.289 13.469 1.00 94.25 176 LEU A N 1
ATOM 1394 C CA . LEU A 1 176 ? 1.688 -4.801 12.150 1.00 94.25 176 LEU A CA 1
ATOM 1395 C C . LEU A 1 176 ? 2.356 -5.669 11.078 1.00 94.25 176 LEU A C 1
ATOM 1397 O O . LEU A 1 176 ? 3.583 -5.763 11.041 1.00 94.25 176 LEU A O 1
ATOM 1401 N N . VAL A 1 177 ? 1.545 -6.321 10.236 1.00 92.94 177 VAL A N 1
ATOM 1402 C CA . VAL A 1 177 ? 2.015 -7.286 9.225 1.00 92.94 177 VAL A CA 1
ATOM 1403 C C . VAL A 1 177 ? 1.779 -6.781 7.797 1.00 92.94 177 VAL A C 1
ATOM 1405 O O . VAL A 1 177 ? 2.758 -6.688 7.051 1.00 92.94 177 VAL A O 1
ATOM 1408 N N . PRO A 1 178 ? 0.543 -6.466 7.362 1.00 95.06 178 PRO A N 1
ATOM 1409 C CA . PRO A 1 178 ? 0.339 -5.696 6.146 1.00 95.06 178 PRO A CA 1
ATOM 1410 C C . PRO A 1 178 ? 0.125 -4.212 6.455 1.00 95.06 178 PRO A C 1
ATOM 1412 O O . PRO A 1 178 ? -0.593 -3.846 7.390 1.00 95.06 178 PRO A O 1
ATOM 1415 N N . MET A 1 179 ? 0.714 -3.375 5.610 1.00 93.69 179 MET A N 1
ATOM 1416 C CA . MET A 1 179 ? 0.505 -1.935 5.604 1.00 93.69 179 MET A CA 1
ATOM 1417 C C . MET A 1 179 ? 0.240 -1.466 4.177 1.00 93.69 179 MET A C 1
ATOM 1419 O O . MET A 1 179 ? 0.951 -1.859 3.252 1.00 93.69 179 MET A O 1
ATOM 1423 N N . GLU A 1 180 ? -0.791 -0.653 4.004 1.00 93.94 180 GLU A N 1
ATOM 1424 C CA . GLU A 1 180 ? -1.187 -0.096 2.717 1.00 93.94 180 GLU A CA 1
ATOM 1425 C C . GLU A 1 180 ? -1.400 1.405 2.865 1.00 93.94 180 GLU A C 1
ATOM 1427 O O . GLU A 1 180 ? -2.160 1.853 3.717 1.00 93.94 180 GLU A O 1
ATOM 1432 N N . ILE A 1 181 ? -0.662 2.181 2.085 1.00 93.44 181 ILE A N 1
ATOM 1433 C CA . ILE A 1 181 ? -0.772 3.631 2.002 1.00 93.44 181 ILE A CA 1
ATOM 1434 C C . ILE A 1 181 ? -0.790 3.945 0.515 1.00 93.44 181 ILE A C 1
ATOM 1436 O O . ILE A 1 181 ? 0.239 3.857 -0.154 1.00 93.44 181 ILE A O 1
ATOM 1440 N N . ALA A 1 182 ? -1.978 4.224 -0.001 1.00 91.25 182 ALA A N 1
ATOM 1441 C CA . ALA A 1 182 ? -2.216 4.438 -1.416 1.00 91.25 182 ALA A CA 1
ATOM 1442 C C . ALA A 1 182 ? -3.103 5.665 -1.623 1.00 91.25 182 ALA A C 1
ATOM 1444 O O . ALA A 1 182 ? -3.871 6.054 -0.744 1.00 91.25 182 ALA A O 1
ATOM 1445 N N . CYS A 1 183 ? -2.975 6.264 -2.797 1.00 92.31 183 CYS A N 1
ATOM 1446 C CA . CYS A 1 183 ? -3.837 7.333 -3.267 1.00 92.31 183 CYS A CA 1
ATOM 1447 C C . CYS A 1 183 ? -4.342 7.001 -4.669 1.00 92.31 183 CYS A C 1
ATOM 1449 O O . CYS A 1 183 ? -3.682 6.241 -5.378 1.00 92.31 183 CYS A O 1
ATOM 1451 N N . ASP A 1 184 ? -5.457 7.596 -5.077 1.00 89.69 184 ASP A N 1
ATOM 1452 C CA . ASP A 1 184 ? -6.005 7.413 -6.426 1.00 89.69 184 ASP A CA 1
ATOM 1453 C C . ASP A 1 184 ? -5.354 8.329 -7.463 1.00 89.69 184 ASP A C 1
ATOM 1455 O O . ASP A 1 184 ? -5.136 7.937 -8.616 1.00 89.69 184 ASP A O 1
ATOM 1459 N N . ALA A 1 185 ? -5.069 9.569 -7.068 1.00 87.69 185 ALA A N 1
ATOM 1460 C CA . ALA A 1 185 ? -4.551 10.598 -7.946 1.00 87.69 185 ALA A CA 1
ATOM 1461 C C . ALA A 1 185 ? -3.267 11.218 -7.391 1.00 87.69 185 ALA A C 1
ATOM 1463 O O . ALA A 1 185 ? -3.069 11.374 -6.187 1.00 87.69 185 ALA A O 1
ATOM 1464 N N . TYR A 1 186 ? -2.391 11.584 -8.324 1.00 83.12 186 TYR A N 1
ATOM 1465 C CA . TYR A 1 186 ? -1.207 12.376 -8.040 1.00 83.12 186 TYR A CA 1
ATOM 1466 C C . TYR A 1 186 ? -1.539 13.846 -8.306 1.00 83.12 186 TYR A C 1
ATOM 1468 O O . TYR A 1 186 ? -1.967 14.192 -9.414 1.00 83.12 186 TYR A O 1
ATOM 1476 N N . ASP A 1 187 ? -1.360 14.705 -7.310 1.00 83.56 187 ASP A N 1
ATOM 1477 C CA . ASP A 1 187 ? -1.478 16.144 -7.458 1.00 83.56 187 ASP A CA 1
ATOM 1478 C C . ASP A 1 187 ? -0.254 16.692 -8.192 1.00 83.56 187 ASP A C 1
ATOM 1480 O O . ASP A 1 187 ? 0.785 17.023 -7.643 1.00 83.56 187 ASP A O 1
ATOM 1484 N N . TRP A 1 188 ? -0.368 16.773 -9.514 1.00 68.69 188 TRP A N 1
ATOM 1485 C CA . TRP A 1 188 ? 0.710 17.295 -10.357 1.00 68.69 188 TRP A CA 1
ATOM 1486 C C . TRP A 1 188 ? 0.936 18.811 -10.199 1.00 68.69 188 TRP A C 1
ATOM 1488 O O . TRP A 1 188 ? 1.774 19.391 -10.886 1.00 68.69 188 TRP A O 1
ATOM 1498 N N . GLU A 1 189 ? 0.192 19.474 -9.315 1.00 66.44 189 GLU A N 1
ATOM 1499 C CA . GLU A 1 189 ? 0.420 20.871 -8.958 1.00 66.44 189 GLU A CA 1
ATOM 1500 C C . GLU A 1 189 ? 1.614 20.955 -7.990 1.00 66.44 189 GLU A C 1
ATOM 1502 O O . GLU A 1 189 ? 1.487 21.411 -6.862 1.00 66.44 189 GLU A O 1
ATOM 1507 N N . GLU A 1 190 ? 2.796 20.506 -8.435 1.00 55.53 190 GLU A N 1
ATOM 1508 C CA . GLU A 1 190 ? 4.053 21.012 -7.888 1.00 55.53 190 GLU A CA 1
ATOM 1509 C C . GLU A 1 190 ? 4.077 22.501 -8.251 1.00 55.53 190 GLU A C 1
ATOM 1511 O O . GLU A 1 190 ? 4.452 22.877 -9.365 1.00 55.53 190 GLU A O 1
ATOM 1516 N N . SER A 1 191 ? 3.582 23.356 -7.351 1.00 56.47 191 SER A N 1
ATOM 1517 C CA . SER A 1 191 ? 3.886 24.781 -7.389 1.00 56.47 191 SER A CA 1
ATOM 1518 C C . SER A 1 191 ? 5.410 24.874 -7.447 1.00 56.47 191 SER A C 1
ATOM 1520 O O . SER A 1 191 ? 6.062 24.461 -6.488 1.00 56.47 191 SER A O 1
ATOM 1522 N N . PRO A 1 192 ? 6.005 25.415 -8.525 1.00 56.75 192 PRO A N 1
ATOM 1523 C CA . PRO A 1 192 ? 7.457 25.594 -8.610 1.00 56.75 192 PRO A CA 1
ATOM 1524 C C . PRO A 1 192 ? 8.019 26.436 -7.450 1.00 56.75 192 PRO A C 1
ATOM 1526 O O . PRO A 1 192 ? 9.220 26.448 -7.211 1.00 56.75 192 PRO A O 1
ATOM 1529 N N . ASP A 1 193 ? 7.134 27.128 -6.730 1.00 55.69 193 ASP A N 1
ATOM 1530 C CA . ASP A 1 193 ? 7.443 28.008 -5.613 1.00 55.69 193 ASP A CA 1
ATOM 1531 C C . ASP A 1 193 ? 7.533 27.271 -4.252 1.00 55.69 193 ASP A C 1
ATOM 1533 O O . ASP A 1 193 ? 8.079 27.833 -3.306 1.00 55.69 193 ASP A O 1
ATOM 1537 N N . ASP A 1 194 ? 7.076 26.012 -4.128 1.00 52.88 194 ASP A N 1
ATOM 1538 C CA . ASP A 1 194 ? 7.215 25.226 -2.880 1.00 52.88 194 ASP A CA 1
ATOM 1539 C C . ASP A 1 194 ? 8.604 24.568 -2.728 1.00 52.88 194 ASP A C 1
ATOM 1541 O O . ASP A 1 194 ? 8.930 24.018 -1.671 1.00 52.88 194 ASP A O 1
ATOM 1545 N N . GLU A 1 195 ? 9.461 24.660 -3.753 1.00 54.09 195 GLU A N 1
ATOM 1546 C CA . GLU A 1 195 ? 10.884 24.288 -3.673 1.00 54.09 195 GLU A CA 1
ATOM 1547 C C . GLU A 1 195 ? 11.705 25.253 -2.798 1.00 54.09 195 GLU A C 1
ATOM 1549 O O . GLU A 1 195 ? 12.782 24.889 -2.326 1.00 54.09 195 GLU A O 1
ATOM 1554 N N . GLU A 1 196 ? 11.188 26.455 -2.515 1.00 48.03 196 GLU A N 1
ATOM 1555 C CA . GLU A 1 196 ? 11.828 27.466 -1.661 1.00 48.03 196 GLU A CA 1
ATOM 1556 C C . GLU A 1 196 ? 11.198 27.581 -0.262 1.00 48.03 196 GLU A C 1
ATOM 1558 O O . GLU A 1 196 ? 11.285 28.630 0.377 1.00 48.03 196 GLU A O 1
ATOM 1563 N N . HIS A 1 197 ? 10.655 26.495 0.296 1.00 49.12 197 HIS A N 1
ATOM 1564 C CA . HIS A 1 197 ? 10.559 26.373 1.755 1.00 49.12 197 HIS A CA 1
ATOM 1565 C C . HIS A 1 197 ? 11.735 25.542 2.308 1.00 49.12 197 HIS A C 1
ATOM 1567 O O . HIS A 1 197 ? 11.547 24.394 2.728 1.00 49.12 197 HIS A O 1
ATOM 1573 N N . PRO A 1 198 ? 12.953 26.125 2.417 1.00 48.88 198 PRO A N 1
ATOM 1574 C CA . PRO A 1 198 ? 14.056 25.543 3.174 1.00 48.88 198 PRO A CA 1
ATOM 1575 C C . PRO A 1 198 ? 13.746 25.452 4.677 1.00 48.88 198 PRO A C 1
ATOM 1577 O O . PRO A 1 198 ? 14.583 24.970 5.429 1.00 48.88 198 PRO A O 1
ATOM 1580 N N . GLU A 1 199 ? 12.544 25.818 5.142 1.00 48.62 199 GLU A N 1
ATOM 1581 C CA . GLU A 1 199 ? 12.113 25.617 6.533 1.00 48.62 199 GLU A CA 1
ATOM 1582 C C . GLU A 1 199 ? 12.175 24.148 7.001 1.00 48.62 199 GLU A C 1
ATOM 1584 O O . GLU A 1 199 ? 12.121 23.895 8.203 1.00 48.62 199 GLU A O 1
ATOM 1589 N N . TYR A 1 200 ? 12.349 23.171 6.098 1.00 52.16 200 TYR A N 1
ATOM 1590 C CA . TYR A 1 200 ? 12.628 21.778 6.477 1.00 52.16 200 TYR A CA 1
ATOM 1591 C C . TYR A 1 200 ? 14.059 21.285 6.201 1.00 52.16 200 TYR A C 1
ATOM 1593 O O . TYR A 1 200 ? 14.373 20.174 6.632 1.00 52.16 200 TYR A O 1
ATOM 1601 N N . GLU A 1 201 ? 14.907 22.056 5.512 1.00 50.12 201 GLU A N 1
ATOM 1602 C CA . GLU A 1 201 ? 16.311 21.691 5.226 1.00 50.12 201 GLU A CA 1
ATOM 1603 C C . GLU A 1 201 ? 17.344 22.632 5.872 1.00 50.12 201 GLU A C 1
ATOM 1605 O O . GLU A 1 201 ? 18.514 22.277 5.939 1.00 50.12 201 GLU A O 1
ATOM 1610 N N . ALA A 1 202 ? 16.922 23.771 6.427 1.00 48.72 202 ALA A N 1
ATOM 1611 C CA . ALA A 1 202 ? 17.775 24.730 7.128 1.00 48.72 202 ALA A CA 1
ATOM 1612 C C . ALA A 1 202 ? 17.325 24.946 8.584 1.00 48.72 202 ALA A C 1
ATOM 1614 O O . ALA A 1 202 ? 17.242 26.074 9.062 1.00 48.72 202 ALA A O 1
ATOM 1615 N N . ILE A 1 203 ? 17.049 23.865 9.327 1.00 52.44 203 ILE A N 1
ATOM 1616 C CA . ILE A 1 203 ? 17.415 23.917 10.749 1.00 52.44 203 ILE A CA 1
ATOM 1617 C C . ILE A 1 203 ? 18.937 23.841 10.722 1.00 52.44 203 ILE A C 1
ATOM 1619 O O . ILE A 1 203 ? 19.484 22.756 10.547 1.00 52.44 203 ILE A O 1
ATOM 1623 N N . ASP A 1 204 ? 19.562 25.015 10.747 1.00 48.03 204 ASP A N 1
ATOM 1624 C CA . ASP A 1 204 ? 20.998 25.247 10.680 1.00 48.03 204 ASP A CA 1
ATOM 1625 C C . ASP A 1 204 ? 21.781 24.160 11.438 1.00 48.03 204 ASP A C 1
ATOM 1627 O O . ASP A 1 204 ? 21.884 24.182 12.664 1.00 48.03 204 ASP A O 1
ATOM 1631 N N . GLU A 1 205 ? 22.404 23.228 10.705 1.00 53.97 205 GLU A N 1
ATOM 1632 C CA . GLU A 1 205 ? 23.490 22.388 11.242 1.00 53.97 205 GLU A CA 1
ATOM 1633 C C . GLU A 1 205 ? 24.734 23.242 11.604 1.00 53.97 205 GLU A C 1
ATOM 1635 O O . GLU A 1 205 ? 25.721 22.711 12.110 1.00 53.97 205 GLU A O 1
ATOM 1640 N N . ASP A 1 206 ? 24.664 24.564 11.392 1.00 52.12 206 ASP A N 1
ATOM 1641 C CA . ASP A 1 206 ? 25.678 25.566 11.718 1.00 52.12 206 ASP A CA 1
ATOM 1642 C C . ASP A 1 206 ? 25.415 26.326 13.043 1.00 52.12 206 ASP A C 1
ATOM 1644 O O . ASP A 1 206 ? 26.207 27.205 13.398 1.00 52.12 206 ASP A O 1
ATOM 1648 N N . GLU A 1 207 ? 24.370 26.007 13.829 1.00 49.75 207 GLU A N 1
ATOM 1649 C CA . GLU A 1 207 ? 24.340 26.445 15.237 1.00 49.75 207 GLU A CA 1
ATOM 1650 C C . GLU A 1 207 ? 25.398 25.661 16.030 1.00 49.75 207 GLU A C 1
ATOM 1652 O O . GLU A 1 207 ? 25.130 24.568 16.520 1.00 49.75 207 GLU A O 1
ATOM 1657 N N . ASP A 1 208 ? 26.610 26.229 16.102 1.00 51.56 208 ASP A N 1
ATOM 1658 C CA . ASP A 1 208 ? 27.714 26.007 17.056 1.00 51.56 208 ASP A CA 1
ATOM 1659 C C . ASP A 1 208 ? 27.343 25.090 18.245 1.00 51.56 208 ASP A C 1
ATOM 1661 O O . ASP A 1 208 ? 27.098 25.505 19.380 1.00 51.56 208 ASP A O 1
ATOM 1665 N N . ASN A 1 209 ? 27.299 23.788 17.972 1.00 50.03 209 ASN A N 1
ATOM 1666 C CA . ASN A 1 209 ? 26.700 22.790 18.848 1.00 50.03 209 ASN A CA 1
ATOM 1667 C C . ASN A 1 209 ? 27.736 22.201 19.815 1.00 50.03 209 ASN A C 1
ATOM 1669 O O . ASN A 1 209 ? 27.792 20.992 20.038 1.00 50.03 209 ASN A O 1
ATOM 1673 N N . SER A 1 210 ? 28.572 23.053 20.419 1.00 54.62 210 SER A N 1
ATOM 1674 C CA . SER A 1 210 ? 29.516 22.617 21.456 1.00 54.62 210 SER A CA 1
ATOM 1675 C C . SER A 1 210 ? 28.830 22.181 22.758 1.00 54.62 210 SER A C 1
ATOM 1677 O O . SER A 1 210 ? 29.492 21.610 23.620 1.00 54.62 210 SER A O 1
ATOM 1679 N N . ASP A 1 211 ? 27.512 22.386 22.889 1.00 54.16 211 ASP A N 1
ATOM 1680 C CA . ASP A 1 211 ? 26.748 22.067 24.103 1.00 54.16 211 ASP A CA 1
ATOM 1681 C C . ASP A 1 211 ? 25.670 20.970 23.916 1.00 54.16 211 ASP A C 1
ATOM 1683 O O . ASP A 1 211 ? 25.002 20.593 24.883 1.00 54.16 211 ASP A O 1
ATOM 1687 N N . GLN A 1 212 ? 25.513 20.389 22.715 1.00 47.03 212 GLN A N 1
ATOM 1688 C CA . GLN A 1 212 ? 24.463 19.389 22.418 1.00 47.03 212 GLN A CA 1
ATOM 1689 C C . GLN A 1 212 ? 24.948 17.932 22.391 1.00 47.03 212 GLN A C 1
ATOM 1691 O O . GLN A 1 212 ? 24.171 17.032 22.082 1.00 47.03 212 GLN A O 1
ATOM 1696 N N . GLU A 1 213 ? 26.182 17.654 22.826 1.00 48.66 213 GLU A N 1
ATOM 1697 C CA . GLU A 1 213 ? 26.653 16.273 23.051 1.00 48.66 213 GLU A CA 1
ATOM 1698 C C . GLU A 1 213 ? 25.915 15.553 24.206 1.00 48.66 213 GLU A C 1
ATOM 1700 O O . GLU A 1 213 ? 26.016 14.335 24.350 1.00 48.66 213 GLU A O 1
ATOM 1705 N N . ASN A 1 214 ? 25.102 16.263 25.001 1.00 46.06 214 ASN A N 1
ATOM 1706 C CA . ASN A 1 214 ? 24.346 15.682 26.121 1.00 46.06 214 ASN A CA 1
ATOM 1707 C C . ASN A 1 214 ? 22.859 15.404 25.831 1.00 46.06 214 ASN A C 1
ATOM 1709 O O . ASN A 1 214 ? 22.142 14.946 26.721 1.00 46.06 214 ASN A O 1
ATOM 1713 N N . LEU A 1 215 ? 22.391 15.631 24.598 1.00 44.53 215 LEU A N 1
ATOM 1714 C CA . LEU A 1 215 ? 21.098 15.129 24.109 1.00 44.53 215 LEU A CA 1
ATOM 1715 C C . LEU A 1 215 ? 21.296 13.977 23.119 1.00 44.53 215 LEU A C 1
ATOM 1717 O O . LEU A 1 215 ? 20.513 13.784 22.191 1.00 44.53 215 LEU A O 1
ATOM 1721 N N . SER A 1 216 ? 22.276 13.121 23.411 1.00 46.62 216 SER A N 1
ATOM 1722 C CA . SER A 1 216 ? 22.190 11.682 23.155 1.00 46.62 216 SER A CA 1
ATOM 1723 C C . SER A 1 216 ? 21.012 11.101 23.961 1.00 46.62 216 SER A C 1
ATOM 1725 O O . SER A 1 216 ? 21.157 10.268 24.856 1.00 46.62 216 SER A O 1
ATOM 1727 N N . GLY A 1 217 ? 19.799 11.583 23.653 1.00 47.06 217 GLY A N 1
ATOM 1728 C CA . GLY A 1 217 ? 18.562 10.886 23.960 1.00 47.06 217 GLY A CA 1
ATOM 1729 C C . GLY A 1 217 ? 18.746 9.452 23.488 1.00 47.06 217 GLY A C 1
ATOM 1730 O O . GLY A 1 217 ? 19.395 9.263 22.456 1.00 47.06 217 GLY A O 1
ATOM 1731 N N . PRO A 1 218 ? 18.287 8.476 24.294 1.00 46.81 218 PRO A N 1
ATOM 1732 C CA . PRO A 1 218 ? 18.732 7.092 24.233 1.00 46.81 218 PRO A CA 1
ATOM 1733 C C . PRO A 1 218 ? 18.819 6.702 22.777 1.00 46.81 218 PRO A C 1
ATOM 1735 O O . PRO A 1 218 ? 17.786 6.730 22.105 1.00 46.81 218 PRO A O 1
ATOM 1738 N N . GLU A 1 219 ? 20.053 6.462 22.311 1.00 50.31 219 GLU A N 1
ATOM 1739 C CA . GLU A 1 219 ? 20.330 5.967 20.972 1.00 50.31 219 GLU A CA 1
ATOM 1740 C C . GLU A 1 219 ? 19.209 4.986 20.682 1.00 50.31 219 GLU A C 1
ATOM 1742 O O . GLU A 1 219 ? 19.045 4.018 21.436 1.00 50.31 219 GLU A O 1
ATOM 1747 N N . PHE A 1 220 ? 18.342 5.331 19.722 1.00 48.94 220 PHE A N 1
ATOM 1748 C CA . PHE A 1 220 ? 17.218 4.504 19.309 1.00 48.94 220 PHE A CA 1
ATOM 1749 C C . PHE A 1 220 ? 17.839 3.284 18.641 1.00 48.94 220 PHE A C 1
ATOM 1751 O O . PHE A 1 220 ? 17.861 3.146 17.422 1.00 48.94 220 PHE A O 1
ATOM 1758 N N . GLY A 1 221 ? 18.455 2.442 19.468 1.00 44.28 221 GLY A N 1
ATOM 1759 C CA . GLY A 1 221 ? 19.162 1.261 19.078 1.00 44.28 221 GLY A CA 1
ATOM 1760 C C . GLY A 1 221 ? 18.160 0.445 18.306 1.00 44.28 221 GLY A C 1
ATOM 1761 O O . GLY A 1 221 ? 17.017 0.287 18.741 1.00 44.28 221 GLY A O 1
ATOM 1762 N N . HIS A 1 222 ? 18.616 -0.037 17.160 1.00 53.41 222 HIS A N 1
ATOM 1763 C CA . HIS A 1 222 ? 17.944 -0.836 16.139 1.00 53.41 222 HIS A CA 1
ATOM 1764 C C . HIS A 1 222 ? 17.164 -2.079 16.642 1.00 53.41 222 HIS A C 1
ATOM 1766 O O . HIS A 1 222 ? 16.741 -2.927 15.862 1.00 53.41 222 HIS A O 1
ATOM 1772 N N . ASN A 1 223 ? 16.938 -2.216 17.944 1.00 51.31 223 ASN A N 1
ATOM 1773 C CA . ASN A 1 223 ? 16.354 -3.351 18.623 1.00 51.31 223 ASN A CA 1
ATOM 1774 C C . ASN A 1 223 ? 14.844 -3.152 18.834 1.00 51.31 223 ASN A C 1
ATOM 1776 O O . ASN A 1 223 ? 14.370 -2.972 19.954 1.00 51.31 223 ASN A O 1
ATOM 1780 N N . GLY A 1 224 ? 14.076 -3.248 17.746 1.00 57.03 224 GLY A N 1
ATOM 1781 C CA . GLY A 1 224 ? 12.679 -3.701 17.828 1.00 57.03 224 GLY A CA 1
ATOM 1782 C C . GLY A 1 224 ? 11.578 -2.642 17.778 1.00 57.03 224 GLY A C 1
ATOM 1783 O O . GLY A 1 224 ? 10.446 -2.949 18.151 1.00 57.03 224 GLY A O 1
ATOM 1784 N N . LEU A 1 225 ? 11.868 -1.424 17.314 1.00 68.81 225 LEU A N 1
ATOM 1785 C CA . LEU A 1 225 ? 10.829 -0.402 17.117 1.00 68.81 225 LEU A CA 1
ATOM 1786 C C . LEU A 1 225 ? 10.089 -0.530 15.783 1.00 68.81 225 LEU A C 1
ATOM 1788 O O . LEU A 1 225 ? 8.959 -0.061 15.658 1.00 68.81 225 LEU A O 1
ATOM 1792 N N . PHE A 1 226 ? 10.698 -1.186 14.801 1.00 78.75 226 PHE A N 1
ATOM 1793 C CA . PHE A 1 226 ? 10.114 -1.280 13.474 1.00 78.75 226 PHE A CA 1
ATOM 1794 C C . PHE A 1 226 ? 9.059 -2.391 13.392 1.00 78.75 226 PHE A C 1
ATOM 1796 O O . PHE A 1 226 ? 9.198 -3.433 14.043 1.00 78.75 226 PHE A O 1
ATOM 1803 N N . PRO A 1 227 ? 7.989 -2.182 12.607 1.00 86.75 227 PRO A N 1
ATOM 1804 C CA . PRO A 1 227 ? 7.005 -3.224 12.345 1.00 86.75 227 PRO A CA 1
ATOM 1805 C C . PRO A 1 227 ? 7.654 -4.433 11.651 1.00 86.75 227 PRO A C 1
ATOM 1807 O O . PRO A 1 227 ? 8.713 -4.316 11.046 1.00 86.75 227 PRO A O 1
ATOM 1810 N N . ASN A 1 228 ? 7.022 -5.607 11.743 1.00 90.25 228 ASN A N 1
ATOM 1811 C CA . ASN A 1 228 ? 7.449 -6.813 11.022 1.00 90.25 228 ASN A CA 1
ATOM 1812 C C . ASN A 1 228 ? 6.631 -6.951 9.733 1.00 90.25 228 ASN A C 1
ATOM 1814 O O . ASN A 1 228 ? 5.835 -7.889 9.581 1.00 90.25 228 ASN A O 1
ATOM 1818 N N . LEU A 1 229 ? 6.776 -5.977 8.829 1.00 93.50 229 LEU A N 1
ATOM 1819 C CA . LEU A 1 229 ? 5.949 -5.924 7.631 1.00 93.50 229 LEU A CA 1
ATOM 1820 C C . LEU A 1 229 ? 6.289 -7.081 6.697 1.00 93.50 229 LEU A C 1
ATOM 1822 O O . LEU A 1 229 ? 7.430 -7.257 6.288 1.00 93.50 229 LEU A O 1
ATOM 1826 N N . ARG A 1 230 ? 5.270 -7.845 6.298 1.00 94.19 230 ARG A N 1
ATOM 1827 C CA . ARG A 1 230 ? 5.383 -8.867 5.242 1.00 94.19 230 ARG A CA 1
ATOM 1828 C C . ARG A 1 230 ? 4.887 -8.361 3.896 1.00 94.19 230 ARG A C 1
ATOM 1830 O O . ARG A 1 230 ? 5.356 -8.841 2.862 1.00 94.19 230 ARG A O 1
ATOM 1837 N N . ARG A 1 231 ? 3.955 -7.407 3.919 1.00 94.50 231 ARG A N 1
ATOM 1838 C CA . ARG A 1 231 ? 3.365 -6.775 2.740 1.00 94.50 231 ARG A CA 1
ATOM 1839 C C . ARG A 1 231 ? 3.303 -5.269 2.952 1.00 94.50 231 ARG A C 1
ATOM 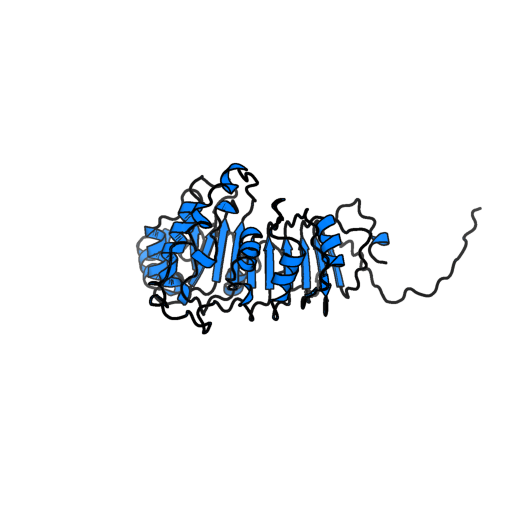1841 O O . ARG A 1 231 ? 2.764 -4.823 3.961 1.00 94.50 231 ARG A O 1
ATOM 1848 N N . LEU A 1 232 ? 3.812 -4.522 1.982 1.00 93.94 232 LEU A N 1
ATOM 1849 C CA . LEU A 1 232 ? 3.775 -3.067 1.960 1.00 93.94 232 LEU A CA 1
ATOM 1850 C C . LEU A 1 232 ? 3.234 -2.601 0.609 1.00 93.94 232 LEU A C 1
ATOM 1852 O O . LEU A 1 232 ? 3.743 -3.003 -0.437 1.00 93.94 232 LEU A O 1
ATOM 1856 N N . VAL A 1 233 ? 2.201 -1.770 0.640 1.00 94.00 233 VAL A N 1
ATOM 1857 C CA . VAL A 1 233 ? 1.760 -0.957 -0.496 1.00 94.00 233 VAL A CA 1
ATOM 1858 C C . VAL A 1 233 ? 2.044 0.487 -0.119 1.00 94.00 233 VAL A C 1
ATOM 1860 O O . VAL A 1 233 ? 1.629 0.924 0.953 1.00 94.00 233 VAL A O 1
ATOM 1863 N N . ILE A 1 234 ? 2.802 1.188 -0.949 1.00 94.25 234 ILE A N 1
ATOM 1864 C CA . ILE A 1 234 ? 3.256 2.548 -0.675 1.00 94.25 234 ILE A CA 1
ATOM 1865 C C . ILE A 1 234 ? 3.272 3.350 -1.973 1.00 94.25 234 ILE A C 1
ATOM 1867 O O . ILE A 1 234 ? 3.518 2.791 -3.045 1.00 94.25 234 ILE A O 1
ATOM 1871 N N . ASP A 1 235 ? 3.029 4.650 -1.889 1.00 93.12 235 ASP A N 1
ATOM 1872 C CA . ASP A 1 235 ? 3.169 5.532 -3.038 1.00 93.12 235 ASP A CA 1
ATOM 1873 C C . ASP A 1 235 ? 4.646 5.872 -3.312 1.00 93.12 235 ASP A C 1
ATOM 1875 O O . ASP A 1 235 ? 5.549 5.680 -2.484 1.00 93.12 235 ASP A O 1
ATOM 1879 N N . GLY A 1 236 ? 4.913 6.387 -4.509 1.00 91.81 236 GLY A N 1
ATOM 1880 C CA . GLY A 1 236 ? 6.266 6.687 -4.943 1.00 91.81 236 GLY A CA 1
ATOM 1881 C C . GLY A 1 236 ? 6.944 7.790 -4.139 1.00 91.81 236 GLY A C 1
ATOM 1882 O O . GLY A 1 236 ? 8.160 7.724 -3.936 1.00 91.81 236 GLY A O 1
ATOM 1883 N N . ARG A 1 237 ? 6.181 8.769 -3.630 1.00 89.94 237 ARG A N 1
ATOM 1884 C CA . ARG A 1 237 ? 6.713 9.849 -2.789 1.00 89.94 237 ARG A CA 1
ATOM 1885 C C . ARG A 1 237 ? 7.261 9.290 -1.482 1.00 89.94 237 ARG A C 1
ATOM 1887 O O . ARG A 1 237 ? 8.409 9.586 -1.141 1.00 89.94 237 ARG A O 1
ATOM 1894 N N . ASN A 1 238 ? 6.486 8.461 -0.776 1.00 90.69 238 ASN A N 1
ATOM 1895 C CA . ASN A 1 238 ? 6.947 7.850 0.468 1.00 90.69 238 ASN A CA 1
ATOM 1896 C C . ASN A 1 238 ? 8.081 6.842 0.232 1.00 90.69 238 ASN A C 1
ATOM 1898 O O . ASN A 1 238 ? 9.009 6.795 1.041 1.00 90.69 238 ASN A O 1
ATOM 1902 N N . PHE A 1 239 ? 8.055 6.078 -0.870 1.00 92.50 239 PHE A N 1
ATOM 1903 C CA . PHE A 1 239 ? 9.161 5.180 -1.227 1.00 92.50 239 PHE A CA 1
ATOM 1904 C C . PHE A 1 239 ? 1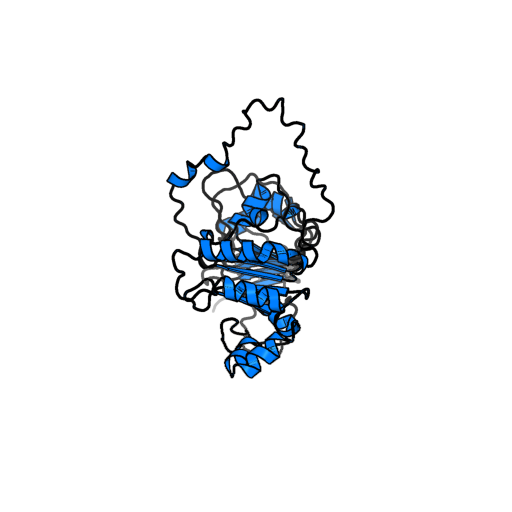0.479 5.951 -1.400 1.00 92.50 239 PHE A C 1
ATOM 1906 O O . PHE A 1 239 ? 11.467 5.651 -0.733 1.00 92.50 239 PHE A O 1
ATOM 1913 N N . ARG A 1 240 ? 10.473 7.011 -2.218 1.00 89.38 240 ARG A N 1
ATOM 1914 C CA . ARG A 1 240 ? 11.638 7.881 -2.449 1.00 89.38 240 ARG A CA 1
ATOM 1915 C C . ARG A 1 240 ? 12.148 8.523 -1.160 1.00 89.38 240 ARG A C 1
ATOM 1917 O O . ARG A 1 240 ? 13.352 8.601 -0.922 1.00 89.38 240 ARG A O 1
ATOM 1924 N N . GLN A 1 241 ? 11.238 9.008 -0.319 1.00 87.31 241 GLN A N 1
ATOM 1925 C CA . GLN A 1 241 ? 11.617 9.652 0.934 1.00 87.31 241 GLN A CA 1
ATOM 1926 C C . GLN A 1 241 ? 12.273 8.681 1.921 1.00 87.31 241 GLN A C 1
ATOM 1928 O O . GLN A 1 241 ? 13.169 9.090 2.661 1.00 87.31 241 GLN A O 1
ATOM 1933 N N . ALA A 1 242 ? 11.853 7.414 1.917 1.00 87.81 242 ALA A N 1
ATOM 1934 C CA . ALA A 1 242 ? 12.471 6.379 2.732 1.00 87.81 242 ALA A CA 1
ATOM 1935 C C . ALA A 1 242 ? 13.921 6.077 2.320 1.00 87.81 242 ALA A C 1
ATOM 1937 O O . ALA A 1 242 ? 14.736 5.797 3.192 1.00 87.81 242 ALA A O 1
ATOM 1938 N N . GLY A 1 243 ? 14.254 6.185 1.029 1.00 86.31 243 GLY A N 1
ATOM 1939 C CA . GLY A 1 243 ? 15.624 6.013 0.534 1.00 86.31 243 GLY A CA 1
ATOM 1940 C C . GLY A 1 243 ? 16.572 7.164 0.880 1.00 86.31 243 GLY A C 1
ATOM 1941 O O . GLY A 1 243 ? 17.724 6.953 1.247 1.00 86.31 243 GLY A O 1
ATOM 1942 N N . ARG A 1 244 ? 16.092 8.415 0.815 1.00 82.69 244 ARG A N 1
ATOM 1943 C CA . ARG A 1 244 ? 16.966 9.600 0.932 1.00 82.69 244 ARG A CA 1
ATOM 1944 C C . ARG A 1 244 ? 17.497 9.888 2.339 1.00 82.69 244 ARG A C 1
ATOM 1946 O O . ARG A 1 244 ? 18.608 10.389 2.479 1.00 82.69 244 ARG A O 1
ATOM 1953 N N . ARG A 1 245 ? 16.708 9.675 3.397 1.00 66.19 245 ARG A N 1
ATOM 1954 C CA . ARG A 1 245 ? 16.935 10.377 4.682 1.00 66.19 245 ARG A CA 1
ATOM 1955 C C . ARG A 1 245 ? 17.847 9.682 5.707 1.00 66.19 245 ARG A C 1
ATOM 1957 O O . ARG A 1 245 ? 17.768 10.010 6.883 1.00 66.19 245 ARG A O 1
ATOM 1964 N N . ARG A 1 246 ? 18.699 8.717 5.324 1.00 65.19 246 ARG A N 1
ATOM 1965 C CA . ARG A 1 246 ? 19.363 7.777 6.277 1.00 65.19 246 ARG A CA 1
ATOM 1966 C C . ARG A 1 246 ? 18.370 7.042 7.198 1.00 65.19 246 ARG A C 1
ATOM 1968 O O . ARG A 1 246 ? 18.764 6.343 8.128 1.00 65.19 246 ARG A O 1
ATOM 1975 N N . ASP A 1 247 ? 17.078 7.199 6.934 1.00 66.81 247 ASP A N 1
ATOM 1976 C CA . ASP A 1 247 ? 15.975 6.714 7.738 1.00 66.81 247 ASP A CA 1
ATOM 1977 C C . ASP A 1 247 ? 15.463 5.442 7.094 1.00 66.81 247 ASP A C 1
ATOM 1979 O O . ASP A 1 247 ? 14.413 5.409 6.451 1.00 66.81 247 ASP A O 1
ATOM 1983 N N . ASN A 1 248 ? 16.236 4.384 7.277 1.00 73.50 248 ASN A N 1
ATOM 1984 C CA . ASN A 1 248 ? 16.049 3.107 6.614 1.00 73.50 248 ASN A CA 1
ATOM 1985 C C . ASN A 1 248 ? 14.808 2.347 7.099 1.00 73.50 248 ASN A C 1
ATOM 1987 O O . ASN A 1 248 ? 14.753 1.148 6.918 1.00 73.50 248 ASN A O 1
ATOM 1991 N N . TRP A 1 249 ? 13.777 2.974 7.678 1.00 83.00 249 TRP A N 1
ATOM 1992 C CA . TRP A 1 249 ? 12.664 2.238 8.297 1.00 83.00 249 TRP A CA 1
ATOM 1993 C C . TRP A 1 249 ? 11.983 1.258 7.327 1.00 83.00 249 TRP A C 1
ATOM 1995 O O . TRP A 1 249 ? 11.561 0.183 7.755 1.00 83.00 249 TRP A O 1
ATOM 2005 N N . VAL A 1 250 ? 11.892 1.616 6.036 1.00 82.44 250 VAL A N 1
ATOM 2006 C CA . VAL A 1 250 ? 11.399 0.727 4.970 1.00 82.44 250 VAL A CA 1
ATOM 2007 C C . VAL A 1 250 ? 12.449 -0.323 4.617 1.00 82.44 250 VAL A C 1
ATOM 2009 O O . VAL A 1 250 ? 12.123 -1.499 4.495 1.00 82.44 250 VAL A O 1
ATOM 2012 N N . LEU A 1 251 ? 13.707 0.087 4.472 1.00 80.38 251 LEU A N 1
ATOM 2013 C CA . LEU A 1 251 ? 14.819 -0.780 4.068 1.00 80.38 251 LEU A CA 1
ATOM 2014 C C . LEU A 1 251 ? 15.180 -1.807 5.167 1.00 80.38 251 LEU A C 1
ATOM 2016 O O . LEU A 1 251 ? 15.605 -2.923 4.881 1.00 80.38 251 LEU A O 1
ATOM 2020 N N . ASP A 1 252 ? 14.894 -1.476 6.424 1.00 84.62 252 ASP A N 1
ATOM 2021 C CA . ASP A 1 252 ? 15.056 -2.294 7.625 1.00 84.62 252 ASP A CA 1
ATOM 2022 C C . ASP A 1 252 ? 13.948 -3.359 7.745 1.00 84.62 252 ASP A C 1
ATOM 2024 O O . ASP A 1 252 ? 13.970 -4.194 8.653 1.00 84.62 252 ASP A O 1
ATOM 2028 N N . GLN A 1 253 ? 12.980 -3.392 6.818 1.00 89.88 253 GLN A N 1
ATOM 2029 C CA . GLN A 1 253 ? 11.928 -4.411 6.759 1.00 89.88 253 GLN A CA 1
ATOM 2030 C C . GLN A 1 253 ? 12.449 -5.726 6.156 1.00 89.88 253 GLN A C 1
ATOM 2032 O O . GLN A 1 253 ? 12.001 -6.190 5.109 1.00 89.88 253 GLN A O 1
ATOM 2037 N N . TRP A 1 254 ? 13.371 -6.398 6.847 1.00 91.38 254 TRP A N 1
ATOM 2038 C CA . TRP A 1 254 ? 13.959 -7.677 6.410 1.00 91.38 254 TRP A CA 1
ATOM 2039 C C . TRP A 1 254 ? 12.936 -8.818 6.254 1.00 91.38 254 TRP A C 1
ATOM 2041 O O . TRP A 1 254 ? 13.193 -9.803 5.556 1.00 91.38 254 TRP A O 1
ATOM 2051 N N . THR A 1 255 ? 11.767 -8.697 6.893 1.00 93.38 255 THR A N 1
ATOM 2052 C CA . THR A 1 255 ? 10.656 -9.655 6.758 1.00 93.38 255 THR A CA 1
ATOM 2053 C C . THR A 1 255 ? 9.737 -9.373 5.566 1.00 93.38 255 THR A C 1
ATOM 2055 O O . THR A 1 255 ? 8.863 -10.200 5.277 1.00 93.38 255 THR A O 1
ATOM 2058 N N . LEU A 1 256 ? 9.955 -8.269 4.840 1.00 95.12 256 LEU A N 1
ATOM 2059 C CA . LEU A 1 256 ? 9.118 -7.854 3.722 1.00 95.12 256 LEU A CA 1
ATOM 2060 C C . LEU A 1 256 ? 9.249 -8.833 2.560 1.00 95.12 256 LEU A C 1
ATOM 2062 O O . LEU A 1 256 ? 10.331 -9.061 2.025 1.00 95.12 256 LEU A O 1
ATOM 2066 N N . LYS A 1 257 ? 8.118 -9.422 2.167 1.00 95.75 257 LYS A N 1
ATOM 2067 C CA . LYS A 1 257 ? 8.025 -10.381 1.059 1.00 95.75 257 LYS A CA 1
ATOM 2068 C C . LYS A 1 257 ? 7.387 -9.784 -0.180 1.00 95.75 257 LYS A C 1
ATOM 2070 O O . LYS A 1 257 ? 7.681 -10.240 -1.286 1.00 95.75 257 LYS A O 1
ATOM 2075 N N . GLN A 1 258 ? 6.512 -8.802 0.012 1.00 95.31 258 GLN A N 1
ATOM 2076 C CA . GLN A 1 258 ? 5.706 -8.196 -1.036 1.00 95.31 258 GLN A CA 1
ATOM 2077 C C . GLN A 1 258 ? 5.766 -6.677 -0.923 1.00 95.31 258 GLN A C 1
ATOM 2079 O O . GLN A 1 258 ? 5.425 -6.125 0.123 1.00 95.31 258 GLN A O 1
ATOM 2084 N N . LEU A 1 259 ? 6.154 -6.026 -2.013 1.00 95.50 259 LEU A N 1
ATOM 2085 C CA . LEU A 1 259 ? 6.180 -4.576 -2.137 1.00 95.50 259 LEU A CA 1
ATOM 2086 C C . LEU A 1 259 ? 5.363 -4.171 -3.360 1.00 95.50 259 LEU A C 1
ATOM 2088 O O . LEU A 1 259 ? 5.560 -4.701 -4.452 1.00 95.50 259 LEU A O 1
ATOM 2092 N N . THR A 1 260 ? 4.438 -3.241 -3.171 1.00 95.69 260 THR A N 1
ATOM 2093 C CA . THR A 1 260 ? 3.762 -2.538 -4.259 1.00 95.69 260 THR A CA 1
ATOM 2094 C C . THR A 1 260 ? 4.115 -1.069 -4.161 1.00 95.69 260 THR A C 1
ATOM 2096 O O . THR A 1 260 ? 3.892 -0.467 -3.115 1.00 95.69 260 THR A O 1
ATOM 2099 N N . ILE A 1 261 ? 4.651 -0.516 -5.243 1.00 94.94 261 ILE A N 1
ATOM 2100 C CA . ILE A 1 261 ? 4.917 0.913 -5.372 1.00 94.94 261 ILE A CA 1
ATOM 2101 C C . ILE A 1 261 ? 3.917 1.468 -6.383 1.00 94.94 261 ILE A C 1
ATOM 2103 O O . ILE A 1 261 ? 3.869 0.998 -7.525 1.00 94.94 261 ILE A O 1
ATOM 2107 N N . THR A 1 262 ? 3.099 2.423 -5.953 1.00 94.50 262 THR A N 1
ATOM 2108 C CA . THR A 1 262 ? 2.093 3.089 -6.789 1.00 94.50 262 THR A CA 1
ATOM 2109 C C . THR A 1 262 ? 2.513 4.524 -7.101 1.00 94.50 262 THR A C 1
ATOM 2111 O O . THR A 1 262 ? 3.260 5.123 -6.333 1.00 94.50 262 THR A O 1
ATOM 2114 N N . HIS A 1 263 ? 2.063 5.080 -8.228 1.00 92.31 263 HIS A N 1
ATOM 2115 C CA . HIS A 1 263 ? 2.262 6.496 -8.584 1.00 92.31 263 HIS A CA 1
ATOM 2116 C C . HIS A 1 263 ? 3.723 6.957 -8.446 1.00 92.31 263 HIS A C 1
ATOM 2118 O O . HIS A 1 263 ? 4.015 8.021 -7.899 1.00 92.31 263 HIS A O 1
ATOM 2124 N N . PHE A 1 264 ? 4.671 6.121 -8.880 1.00 92.00 264 PHE A N 1
ATOM 2125 C CA . PHE A 1 264 ? 6.084 6.475 -8.803 1.00 92.00 264 PHE A CA 1
ATOM 2126 C C . PHE A 1 264 ? 6.466 7.391 -9.952 1.00 92.00 264 PHE A C 1
ATOM 2128 O O . PHE A 1 264 ? 6.344 7.015 -11.120 1.00 92.00 264 PHE A O 1
ATOM 2135 N N . GLN A 1 265 ? 6.987 8.564 -9.602 1.00 87.88 265 GLN A N 1
ATOM 2136 C CA . GLN A 1 265 ? 7.427 9.548 -10.569 1.00 87.88 265 GLN A CA 1
ATOM 2137 C C . GLN A 1 265 ? 8.770 10.159 -10.184 1.00 87.88 265 GLN A C 1
ATOM 2139 O O . GLN A 1 265 ? 8.976 10.617 -9.057 1.00 87.88 265 GLN A O 1
ATOM 2144 N N . THR A 1 266 ? 9.694 10.180 -11.141 1.00 77.62 266 THR A N 1
ATOM 2145 C CA . THR A 1 266 ? 10.912 10.989 -11.032 1.00 77.62 266 THR A CA 1
ATOM 2146 C C . THR A 1 266 ? 10.548 12.421 -11.407 1.00 77.62 266 THR A C 1
ATOM 2148 O O . THR A 1 266 ? 10.180 12.648 -12.560 1.00 77.62 266 THR A O 1
ATOM 2151 N N . SER A 1 267 ? 10.612 13.367 -10.468 1.00 68.88 267 SER A N 1
ATOM 2152 C CA . SER A 1 267 ? 10.578 14.788 -10.828 1.00 68.88 267 SER A CA 1
ATOM 2153 C C . SER A 1 267 ? 11.889 15.162 -11.530 1.00 68.88 267 SER A C 1
ATOM 2155 O O . SER A 1 267 ? 12.916 14.503 -11.337 1.00 68.88 267 SER A O 1
ATOM 2157 N N . ASP A 1 268 ? 11.861 16.209 -12.355 1.00 56.38 268 ASP A N 1
ATOM 2158 C CA . ASP A 1 268 ? 13.024 16.685 -13.124 1.00 56.38 268 ASP A CA 1
ATOM 2159 C C . ASP A 1 268 ? 14.167 17.210 -12.223 1.00 56.38 268 ASP A C 1
ATOM 2161 O O . ASP A 1 268 ? 15.297 17.417 -12.671 1.00 56.38 268 ASP A O 1
ATOM 2165 N N . LEU A 1 269 ? 13.908 17.350 -10.921 1.00 58.91 269 LEU A N 1
ATOM 2166 C CA . LEU A 1 269 ? 14.819 17.853 -9.897 1.00 58.91 269 LEU A CA 1
ATOM 2167 C C . LEU A 1 269 ? 15.799 16.776 -9.401 1.00 58.91 269 LEU A C 1
ATOM 2169 O O . LEU A 1 269 ? 15.765 16.398 -8.233 1.00 58.91 269 LEU A O 1
ATOM 2173 N N . LEU A 1 270 ? 16.643 16.264 -10.306 1.00 59.50 270 LEU A N 1
ATOM 2174 C CA . LEU A 1 270 ? 18.019 15.720 -10.165 1.00 59.50 270 LEU A CA 1
ATOM 2175 C C . LEU A 1 270 ? 18.464 14.881 -8.935 1.00 59.50 270 LEU A C 1
ATOM 2177 O O . LEU A 1 270 ? 19.634 14.519 -8.861 1.00 59.50 270 LEU A O 1
ATOM 2181 N N . THR A 1 271 ? 17.611 14.541 -7.975 1.00 75.56 271 THR A N 1
ATOM 2182 C CA . THR A 1 271 ? 18.027 14.044 -6.648 1.00 75.56 271 THR A CA 1
ATOM 2183 C C . THR A 1 271 ? 17.548 12.625 -6.350 1.00 75.56 271 THR A C 1
ATOM 2185 O O . THR A 1 271 ? 17.766 12.120 -5.252 1.00 75.56 271 THR A O 1
ATOM 2188 N N . TYR A 1 272 ? 16.807 11.992 -7.262 1.00 86.69 272 TYR A N 1
ATOM 2189 C CA . TYR A 1 272 ? 16.483 10.568 -7.162 1.00 86.69 272 TYR A CA 1
ATOM 2190 C C . TYR A 1 272 ? 16.293 9.979 -8.550 1.00 86.69 272 TYR A C 1
ATOM 2192 O O . TYR A 1 272 ? 15.263 10.204 -9.195 1.00 86.69 272 TYR A O 1
ATOM 2200 N N . ASP A 1 273 ? 17.312 9.277 -9.021 1.00 88.81 273 ASP A N 1
ATOM 2201 C CA . ASP A 1 273 ? 17.308 8.657 -10.335 1.00 88.81 273 ASP A CA 1
ATOM 2202 C C . ASP A 1 273 ? 16.945 7.164 -10.265 1.00 88.81 273 ASP A C 1
ATOM 2204 O O . ASP A 1 273 ? 16.572 6.609 -9.227 1.00 88.81 273 ASP A O 1
ATOM 2208 N N . LEU A 1 274 ? 17.001 6.497 -11.417 1.00 89.06 274 LEU A N 1
ATOM 2209 C CA . LEU A 1 274 ? 16.734 5.067 -11.488 1.00 89.06 274 LEU A CA 1
ATOM 2210 C C . LEU A 1 274 ? 17.768 4.239 -10.700 1.00 89.06 274 LEU A C 1
ATOM 2212 O O . LEU A 1 274 ? 17.412 3.191 -10.172 1.00 89.06 274 LEU A O 1
ATOM 2216 N N . SER A 1 275 ? 19.025 4.682 -10.605 1.00 89.25 275 SER A N 1
ATOM 2217 C CA . SER A 1 275 ? 20.053 3.986 -9.822 1.00 89.25 275 SER A CA 1
ATOM 2218 C C . SER A 1 275 ? 19.728 4.021 -8.332 1.00 89.25 275 SER A C 1
ATOM 2220 O O . SER A 1 275 ? 19.788 2.973 -7.687 1.00 89.25 275 SER A O 1
ATOM 2222 N N . ASP A 1 276 ? 19.292 5.174 -7.814 1.00 90.12 276 ASP A N 1
ATOM 2223 C CA . ASP A 1 276 ? 18.823 5.311 -6.428 1.00 90.12 276 ASP A CA 1
ATOM 2224 C C . ASP A 1 276 ? 17.629 4.383 -6.162 1.00 90.12 276 ASP A C 1
ATOM 2226 O O . ASP A 1 276 ? 17.617 3.618 -5.198 1.00 90.12 276 ASP A O 1
ATOM 2230 N N . PHE A 1 277 ? 16.669 4.348 -7.090 1.00 92.19 277 PHE A N 1
ATOM 2231 C CA . PHE A 1 277 ? 15.528 3.436 -7.019 1.00 92.19 277 PHE A CA 1
ATOM 2232 C C . PHE A 1 277 ? 15.945 1.958 -6.941 1.00 92.19 277 PHE A C 1
ATOM 2234 O O . PHE A 1 277 ? 15.423 1.195 -6.123 1.00 92.19 277 PHE A O 1
ATOM 2241 N N . PHE A 1 278 ? 16.898 1.530 -7.778 1.00 92.19 278 PHE A N 1
ATOM 2242 C CA . PHE A 1 278 ? 17.433 0.168 -7.716 1.00 92.19 278 PHE A CA 1
ATOM 2243 C C . PHE A 1 278 ? 18.215 -0.081 -6.431 1.00 92.19 278 PHE A C 1
ATOM 2245 O O . PHE A 1 278 ? 18.079 -1.170 -5.870 1.00 92.19 278 PHE A O 1
ATOM 2252 N N . HIS A 1 279 ? 18.988 0.908 -5.972 1.00 91.56 279 HIS A N 1
ATOM 2253 C CA . HIS A 1 279 ? 19.744 0.836 -4.727 1.00 91.56 279 HIS A CA 1
ATOM 2254 C C . HIS A 1 279 ? 18.811 0.510 -3.574 1.00 91.56 279 HIS A C 1
ATOM 2256 O O . HIS A 1 279 ? 18.992 -0.521 -2.923 1.00 91.56 279 HIS A O 1
ATOM 2262 N N . ASP A 1 280 ? 17.747 1.291 -3.427 1.00 92.50 280 ASP A N 1
ATOM 2263 C CA . ASP A 1 280 ? 16.748 1.094 -2.386 1.00 92.50 280 ASP A CA 1
ATOM 2264 C C . ASP A 1 280 ? 16.058 -0.265 -2.527 1.00 92.50 280 ASP A C 1
ATOM 2266 O O . ASP A 1 280 ? 15.978 -1.022 -1.558 1.00 92.50 280 ASP A O 1
ATOM 2270 N N . LEU A 1 281 ? 15.651 -0.655 -3.742 1.00 93.69 281 LEU A N 1
ATOM 2271 C CA . LEU A 1 281 ? 15.070 -1.980 -3.985 1.00 93.69 281 LEU A CA 1
ATOM 2272 C C . LEU A 1 281 ? 16.023 -3.138 -3.643 1.00 93.69 281 LEU A C 1
ATOM 2274 O O . LEU A 1 281 ? 15.570 -4.211 -3.236 1.00 93.69 281 LEU A O 1
ATOM 2278 N N . SER A 1 282 ? 17.331 -2.955 -3.813 1.00 93.00 282 SER A N 1
ATOM 2279 C CA . SER A 1 282 ? 18.331 -3.991 -3.541 1.00 93.00 282 SER A CA 1
ATOM 2280 C C . SER A 1 282 ? 18.536 -4.244 -2.046 1.00 93.00 282 SER A C 1
ATOM 2282 O O . SER A 1 282 ? 18.973 -5.333 -1.663 1.00 93.00 282 SER A O 1
ATOM 2284 N N . THR A 1 283 ? 18.179 -3.274 -1.198 1.00 91.94 283 THR A N 1
ATOM 2285 C CA . THR A 1 283 ? 18.303 -3.406 0.260 1.00 91.94 283 THR A CA 1
ATOM 2286 C C . THR A 1 283 ? 17.287 -4.392 0.847 1.00 91.94 283 THR A C 1
ATOM 2288 O O . THR A 1 283 ? 17.543 -5.005 1.885 1.00 91.94 283 THR A O 1
ATOM 2291 N N . PHE A 1 284 ? 16.177 -4.655 0.147 1.00 93.06 284 PHE A N 1
ATOM 2292 C CA . PHE A 1 284 ? 15.177 -5.634 0.570 1.00 93.06 284 PHE A CA 1
ATOM 2293 C C . PHE A 1 284 ? 15.617 -7.077 0.289 1.00 93.06 284 PHE A C 1
ATOM 2295 O O . PHE A 1 284 ? 15.173 -7.730 -0.659 1.00 93.06 284 PHE A O 1
ATOM 2302 N N . LEU A 1 285 ? 16.442 -7.631 1.178 1.00 91.31 285 LEU A N 1
ATOM 2303 C CA . LEU A 1 285 ? 16.967 -9.000 1.062 1.00 91.31 285 LEU A CA 1
ATOM 2304 C C . LEU A 1 285 ? 15.874 -10.085 1.009 1.00 91.31 285 LEU A C 1
ATOM 2306 O O . LEU A 1 285 ? 16.091 -11.169 0.463 1.00 91.31 285 LEU A O 1
ATOM 2310 N N . GLY A 1 286 ? 14.713 -9.812 1.610 1.00 93.00 286 GLY A N 1
ATOM 2311 C CA . GLY A 1 286 ? 13.588 -10.739 1.706 1.00 93.00 286 GLY A CA 1
ATOM 2312 C C . GLY A 1 286 ? 12.557 -10.631 0.582 1.00 93.00 286 GLY A C 1
ATOM 2313 O O . GLY A 1 286 ? 11.667 -11.486 0.546 1.00 93.00 286 GLY A O 1
ATOM 2314 N N . LEU A 1 287 ? 12.659 -9.627 -0.298 1.00 95.88 287 LEU A N 1
ATOM 2315 C CA . LEU A 1 287 ? 11.602 -9.259 -1.236 1.00 95.88 287 LEU A CA 1
ATOM 2316 C C . LEU A 1 287 ? 11.462 -10.281 -2.364 1.00 95.88 287 LEU A C 1
ATOM 2318 O O . LEU A 1 287 ? 12.325 -10.406 -3.226 1.00 95.88 287 LEU A O 1
ATOM 2322 N N . GLU A 1 288 ? 10.336 -10.990 -2.386 1.00 96.50 288 GLU A N 1
ATOM 2323 C CA . GLU A 1 288 ? 10.063 -12.021 -3.392 1.00 96.50 288 GLU A CA 1
ATOM 2324 C C . GLU A 1 288 ? 9.153 -11.509 -4.506 1.00 96.50 288 GLU A C 1
ATOM 2326 O O . GLU A 1 288 ? 9.213 -12.008 -5.630 1.00 96.50 288 GLU A O 1
ATOM 2331 N N . SER A 1 289 ? 8.299 -10.535 -4.194 1.00 96.44 289 SER A N 1
ATOM 2332 C CA . SER A 1 289 ? 7.272 -10.017 -5.094 1.00 96.44 289 SER A CA 1
ATOM 2333 C C . SER A 1 289 ? 7.317 -8.499 -5.158 1.00 96.44 289 SER A C 1
ATOM 2335 O O . SER A 1 289 ? 7.167 -7.842 -4.129 1.00 96.44 289 SER A O 1
ATOM 2337 N N . LEU A 1 290 ? 7.470 -7.958 -6.363 1.00 96.38 290 LEU A N 1
ATOM 2338 C CA . LEU A 1 290 ? 7.413 -6.526 -6.623 1.00 96.38 290 LEU A CA 1
ATOM 2339 C C . LEU A 1 290 ? 6.283 -6.230 -7.604 1.00 96.38 290 LEU A C 1
ATOM 2341 O O . LEU A 1 290 ? 6.209 -6.829 -8.678 1.00 96.38 290 LEU A O 1
ATOM 2345 N N . LYS A 1 291 ? 5.435 -5.271 -7.247 1.00 96.19 291 LYS A N 1
ATOM 2346 C CA . LYS A 1 291 ? 4.466 -4.669 -8.153 1.00 96.19 291 LYS A CA 1
ATOM 2347 C C . LYS A 1 291 ? 4.776 -3.189 -8.329 1.00 96.19 291 LYS A C 1
ATOM 2349 O O . LYS A 1 291 ? 4.922 -2.469 -7.347 1.00 96.19 291 LYS A O 1
ATOM 2354 N N . LEU A 1 292 ? 4.826 -2.746 -9.576 1.00 95.94 292 LEU A N 1
ATOM 2355 C CA . LEU A 1 292 ? 4.949 -1.346 -9.958 1.00 95.94 292 LEU A CA 1
ATOM 2356 C C . LEU A 1 292 ? 3.666 -0.940 -10.677 1.00 95.94 292 LEU A C 1
ATOM 2358 O O . LEU A 1 292 ? 3.306 -1.557 -11.680 1.00 95.94 292 LEU A O 1
ATOM 2362 N N . HIS A 1 293 ? 2.966 0.055 -10.141 1.00 95.00 293 HIS A N 1
ATOM 2363 C CA . HIS A 1 293 ? 1.685 0.525 -10.660 1.00 95.00 293 HIS A CA 1
ATOM 2364 C C . HIS A 1 293 ? 1.743 2.020 -10.962 1.00 95.00 293 HIS A C 1
ATOM 2366 O O . HIS A 1 293 ? 2.085 2.796 -10.074 1.00 95.00 293 HIS A O 1
ATOM 2372 N N . GLN A 1 294 ? 1.378 2.423 -12.182 1.00 94.00 294 GLN A N 1
ATOM 2373 C CA . GLN A 1 294 ? 1.391 3.832 -12.604 1.00 94.00 294 GLN A CA 1
ATOM 2374 C C . GLN A 1 294 ? 2.757 4.490 -12.376 1.00 94.00 294 GLN A C 1
ATOM 2376 O O . GLN A 1 294 ? 2.895 5.447 -11.617 1.00 94.00 294 GLN A O 1
ATOM 2381 N N . VAL A 1 295 ? 3.785 3.920 -13.003 1.00 93.56 295 VAL A N 1
ATOM 2382 C CA . VAL A 1 295 ? 5.163 4.406 -12.885 1.00 93.56 295 VAL A CA 1
ATOM 2383 C C . VAL A 1 295 ? 5.567 5.157 -14.148 1.00 93.56 295 VAL A C 1
ATOM 2385 O O . VAL A 1 295 ? 5.494 4.606 -15.253 1.00 93.56 295 VAL A O 1
ATOM 2388 N N . TYR A 1 296 ? 6.026 6.394 -13.964 1.00 90.00 296 TYR A N 1
ATOM 2389 C CA . TYR A 1 296 ? 6.418 7.328 -15.019 1.00 90.00 296 TYR A CA 1
ATOM 2390 C C . TYR A 1 296 ? 7.839 7.826 -14.746 1.00 90.00 296 TYR A C 1
ATOM 2392 O O . TYR A 1 296 ? 8.135 8.265 -13.636 1.00 90.00 296 TYR A O 1
ATOM 2400 N N . VAL A 1 297 ? 8.742 7.742 -15.727 1.00 76.31 297 VAL A N 1
ATOM 2401 C CA . VAL A 1 297 ? 10.158 8.103 -15.519 1.00 76.31 297 VAL A CA 1
ATOM 2402 C C . VAL A 1 297 ? 10.729 8.891 -16.682 1.00 76.31 297 VAL A C 1
ATOM 2404 O O . VAL A 1 297 ? 10.461 8.588 -17.844 1.00 76.31 297 VAL A O 1
ATOM 2407 N N . LEU A 1 298 ? 11.563 9.877 -16.332 1.00 65.94 298 LEU A N 1
ATOM 2408 C CA . LEU A 1 298 ? 12.263 10.762 -17.264 1.00 65.94 298 LEU A CA 1
ATOM 2409 C C . LEU A 1 298 ? 13.783 10.835 -17.022 1.00 65.94 298 LEU A C 1
ATOM 2411 O O . LEU A 1 298 ? 14.524 11.027 -17.986 1.00 65.94 298 LEU A O 1
ATOM 2415 N N . SER A 1 299 ? 14.281 10.622 -15.794 1.00 75.00 299 SER A N 1
ATOM 2416 C CA . SER A 1 299 ? 15.725 10.719 -15.516 1.00 75.00 299 SER A CA 1
ATOM 2417 C C . SER A 1 299 ? 16.444 9.372 -15.615 1.00 75.00 299 SER A C 1
ATOM 2419 O O . SER A 1 299 ? 16.167 8.424 -14.875 1.00 75.00 299 SER A O 1
ATOM 2421 N N . LEU A 1 300 ? 17.399 9.299 -16.543 1.00 77.12 300 LEU A N 1
ATOM 2422 C CA . LEU A 1 300 ? 18.275 8.149 -16.732 1.00 77.12 300 LEU A CA 1
ATOM 2423 C C . LEU A 1 300 ? 19.470 8.255 -15.786 1.00 77.12 300 LEU A C 1
ATOM 2425 O O . LEU A 1 300 ? 20.405 9.017 -16.035 1.00 77.12 300 LEU A O 1
ATOM 2429 N N . GLY A 1 301 ? 19.443 7.460 -14.718 1.00 78.56 301 GLY A N 1
ATOM 2430 C CA . GLY A 1 301 ? 20.607 7.266 -13.860 1.00 78.56 301 GLY A CA 1
ATOM 2431 C C . GLY A 1 301 ? 21.731 6.517 -14.576 1.00 78.56 301 GLY A C 1
ATOM 2432 O O . GLY A 1 301 ? 21.542 5.904 -15.634 1.00 78.56 301 GLY A O 1
ATOM 2433 N N . ARG A 1 302 ? 22.934 6.540 -13.996 1.00 83.19 302 ARG A N 1
ATOM 2434 C CA . ARG A 1 302 ? 24.024 5.689 -14.494 1.00 83.19 302 ARG A CA 1
ATOM 2435 C C . ARG A 1 302 ? 23.664 4.222 -14.242 1.00 83.19 302 ARG A C 1
ATOM 2437 O O . ARG A 1 302 ? 23.189 3.898 -13.159 1.00 83.19 302 ARG A O 1
ATOM 2444 N N . PRO A 1 303 ? 23.891 3.324 -15.213 1.00 77.50 303 PRO A N 1
ATOM 2445 C CA . PRO A 1 303 ? 23.566 1.921 -15.035 1.00 77.50 303 PRO A CA 1
ATOM 2446 C C . PRO A 1 303 ? 24.505 1.290 -14.006 1.00 77.50 303 PRO A C 1
ATOM 2448 O O . PRO A 1 303 ? 25.641 0.943 -14.331 1.00 77.50 303 PRO A O 1
ATOM 2451 N N . ASP A 1 304 ? 24.009 1.093 -12.790 1.00 81.88 304 ASP A N 1
ATOM 2452 C CA . ASP A 1 304 ? 24.619 0.190 -11.824 1.00 81.88 304 ASP A CA 1
ATOM 2453 C C . ASP A 1 304 ? 23.978 -1.188 -11.963 1.00 81.88 304 ASP A C 1
ATOM 2455 O O . ASP A 1 304 ? 22.764 -1.347 -11.875 1.00 81.88 304 ASP A O 1
ATOM 2459 N N . ASN A 1 305 ? 24.800 -2.209 -12.222 1.00 84.12 305 ASN A N 1
ATOM 2460 C CA . ASN A 1 305 ? 24.337 -3.591 -12.371 1.00 84.12 305 ASN A CA 1
ATOM 2461 C C . ASN A 1 305 ? 23.905 -4.153 -11.009 1.00 84.12 305 ASN A C 1
ATOM 2463 O O . ASN A 1 305 ? 24.629 -4.933 -10.382 1.00 84.12 305 ASN A O 1
ATOM 2467 N N . GLN A 1 306 ? 22.722 -3.758 -10.556 1.00 87.56 306 GLN A N 1
ATOM 2468 C CA . GLN A 1 306 ? 22.160 -4.200 -9.293 1.00 87.56 306 GLN A CA 1
ATOM 2469 C C . GLN A 1 306 ? 21.366 -5.490 -9.478 1.00 87.56 306 GLN A C 1
ATOM 2471 O O . GLN A 1 306 ? 20.573 -5.641 -10.412 1.00 87.56 306 GLN A O 1
ATOM 2476 N N . TYR A 1 307 ? 21.599 -6.447 -8.580 1.00 93.19 307 TYR A N 1
ATOM 2477 C CA . TYR A 1 307 ? 20.911 -7.729 -8.606 1.00 93.19 307 TYR A CA 1
ATOM 2478 C C . TYR A 1 307 ? 19.712 -7.717 -7.668 1.00 93.19 307 TYR A C 1
ATOM 2480 O O . TYR A 1 307 ? 19.875 -7.709 -6.451 1.00 93.19 307 TYR A O 1
ATOM 2488 N N . LEU A 1 308 ? 18.518 -7.820 -8.237 1.00 94.62 308 LEU A N 1
ATOM 2489 C CA . LEU A 1 308 ? 17.277 -7.942 -7.492 1.00 94.62 308 LEU A CA 1
ATOM 2490 C C . LEU A 1 308 ? 16.939 -9.416 -7.235 1.00 94.62 308 LEU A C 1
ATOM 2492 O O . LEU A 1 308 ? 17.022 -10.277 -8.121 1.00 94.62 308 LEU A O 1
ATOM 2496 N N . HIS A 1 309 ? 16.524 -9.701 -6.001 1.00 94.75 309 HIS A N 1
ATOM 2497 C CA . HIS A 1 309 ? 16.107 -11.024 -5.525 1.00 94.75 309 HIS A CA 1
ATOM 2498 C C . HIS A 1 309 ? 14.603 -11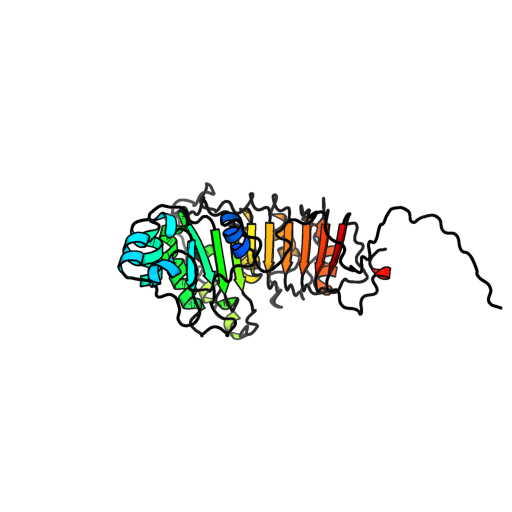.295 -5.737 1.00 94.75 309 HIS A C 1
ATOM 2500 O O . HIS A 1 309 ? 13.992 -12.088 -5.028 1.00 94.75 309 HIS A O 1
ATOM 2506 N N . ILE A 1 310 ? 14.019 -10.674 -6.762 1.00 96.19 310 ILE A N 1
ATOM 2507 C CA . ILE A 1 310 ? 12.589 -10.745 -7.067 1.00 96.19 310 ILE A CA 1
ATOM 2508 C C . ILE A 1 310 ? 12.284 -12.007 -7.878 1.00 96.19 310 ILE A C 1
ATOM 2510 O O . ILE A 1 310 ? 12.924 -12.274 -8.897 1.00 96.19 310 ILE A O 1
ATOM 2514 N N . LYS A 1 311 ? 11.271 -12.757 -7.435 1.00 96.62 311 LYS A N 1
ATOM 2515 C CA . LYS A 1 311 ? 10.730 -13.934 -8.130 1.00 96.62 311 LYS A CA 1
ATOM 2516 C C . LYS A 1 311 ? 9.515 -13.595 -8.982 1.00 96.62 311 LYS A C 1
ATOM 2518 O O . LYS A 1 311 ? 9.334 -14.186 -10.044 1.00 96.62 311 LYS A O 1
ATOM 2523 N N . TYR A 1 312 ? 8.699 -12.654 -8.516 1.00 97.06 312 TYR A N 1
ATOM 2524 C CA . TYR A 1 312 ? 7.455 -12.254 -9.161 1.00 97.06 312 TYR A CA 1
ATOM 2525 C C . TYR A 1 312 ? 7.466 -10.750 -9.396 1.00 97.06 312 TYR A C 1
ATOM 2527 O O . TYR A 1 312 ? 7.506 -9.976 -8.440 1.00 97.06 312 TYR A O 1
ATOM 2535 N N . LEU A 1 313 ? 7.428 -10.344 -10.661 1.00 96.44 313 LEU A N 1
ATOM 2536 C CA . LEU A 1 313 ? 7.390 -8.941 -11.046 1.00 96.44 313 LEU A CA 1
ATOM 2537 C C . LEU A 1 313 ? 6.092 -8.646 -11.784 1.00 96.44 313 LEU A C 1
ATOM 2539 O O . LEU A 1 313 ? 5.777 -9.306 -12.773 1.00 96.44 313 LEU A O 1
ATOM 2543 N N . HIS A 1 314 ? 5.356 -7.645 -11.314 1.00 96.44 314 HIS A N 1
ATOM 2544 C CA . HIS A 1 314 ? 4.160 -7.142 -11.976 1.00 96.44 314 HIS A CA 1
ATOM 2545 C C . HIS A 1 314 ? 4.347 -5.675 -12.344 1.00 96.44 314 HIS A C 1
ATOM 2547 O O . HIS A 1 314 ? 4.529 -4.832 -11.472 1.00 96.44 314 HIS A O 1
ATOM 2553 N N . LEU A 1 315 ? 4.295 -5.383 -13.638 1.00 96.25 315 LEU A N 1
ATOM 2554 C CA . LEU A 1 315 ? 4.262 -4.032 -14.178 1.00 96.25 315 LEU A CA 1
ATOM 2555 C C . LEU A 1 315 ? 2.849 -3.712 -14.647 1.00 96.25 315 LEU A C 1
ATOM 2557 O O . LEU A 1 315 ? 2.309 -4.405 -15.509 1.00 96.25 315 LEU A O 1
ATOM 2561 N N . GLU A 1 316 ? 2.254 -2.667 -14.097 1.00 95.50 316 GLU A N 1
ATOM 2562 C CA . GLU A 1 316 ? 0.909 -2.246 -14.448 1.00 95.50 316 GLU A CA 1
ATOM 2563 C C . GLU A 1 316 ? 0.835 -0.750 -14.735 1.00 95.50 316 GLU A C 1
ATOM 2565 O O . GLU A 1 316 ? 1.194 0.065 -13.888 1.00 95.50 316 GLU A O 1
ATOM 2570 N N . SER A 1 317 ? 0.326 -0.382 -15.913 1.00 95.31 317 SER A N 1
ATOM 2571 C CA . SER A 1 317 ? 0.294 1.017 -16.360 1.00 95.31 317 SER A CA 1
ATOM 2572 C C . SER A 1 317 ? 1.665 1.703 -16.226 1.00 95.31 317 SER A C 1
ATOM 2574 O O . SER A 1 317 ? 1.763 2.839 -15.773 1.00 95.31 317 SER A O 1
ATOM 2576 N N . VAL A 1 318 ? 2.740 0.988 -16.560 1.00 95.38 318 VAL A N 1
ATOM 2577 C CA . VAL A 1 318 ? 4.120 1.477 -16.473 1.00 95.38 318 VAL A CA 1
ATOM 2578 C C . VAL A 1 318 ? 4.564 1.991 -17.842 1.00 95.38 318 VAL A C 1
ATOM 2580 O O . VAL A 1 318 ? 4.316 1.349 -18.868 1.00 95.38 318 VAL A O 1
ATOM 2583 N N . GLN A 1 319 ? 5.227 3.148 -17.865 1.00 93.94 319 GLN A N 1
ATOM 2584 C CA . GLN A 1 319 ? 5.725 3.758 -19.097 1.00 93.94 319 GLN A CA 1
ATOM 2585 C C . GLN A 1 319 ? 6.794 2.881 -19.773 1.00 93.94 319 GLN A C 1
ATOM 2587 O O . GLN A 1 319 ? 7.668 2.318 -19.116 1.00 93.94 319 GLN A O 1
ATOM 2592 N N . ASP A 1 320 ? 6.762 2.796 -21.103 1.00 93.00 320 ASP A N 1
ATOM 2593 C CA . ASP A 1 320 ? 7.700 1.995 -21.901 1.00 93.00 320 ASP A CA 1
ATOM 2594 C C . ASP A 1 320 ? 9.165 2.374 -21.667 1.00 93.00 320 ASP A C 1
ATOM 2596 O O . ASP A 1 320 ? 10.003 1.489 -21.489 1.00 93.00 320 ASP A O 1
ATOM 2600 N N . ILE A 1 321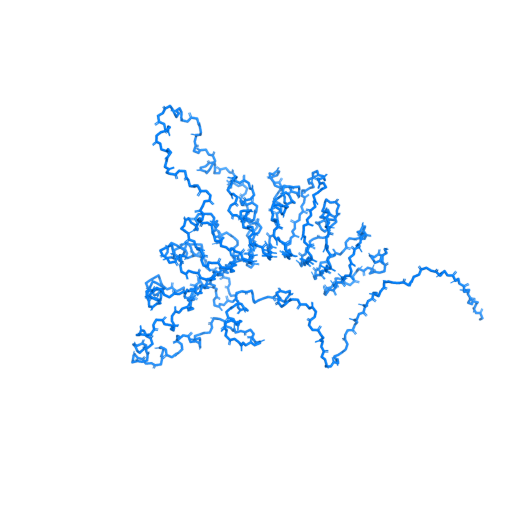 ? 9.471 3.672 -21.607 1.00 91.44 321 ILE A N 1
ATOM 2601 C CA . ILE A 1 321 ? 10.830 4.150 -21.337 1.00 91.44 321 ILE A CA 1
ATOM 2602 C C . ILE A 1 321 ? 11.347 3.630 -19.992 1.00 91.44 321 ILE A C 1
ATOM 2604 O O . ILE A 1 321 ? 12.471 3.142 -19.918 1.00 91.44 321 ILE A O 1
ATOM 2608 N N . PHE A 1 322 ? 10.506 3.614 -18.954 1.00 92.69 322 PHE A N 1
ATOM 2609 C CA . PHE A 1 322 ? 10.884 3.056 -17.662 1.00 92.69 322 PHE A CA 1
ATOM 2610 C C . PHE A 1 322 ? 11.160 1.559 -17.763 1.00 92.69 322 PHE A C 1
ATOM 2612 O O . PHE A 1 322 ? 12.187 1.102 -17.277 1.00 92.69 322 PHE A O 1
ATOM 2619 N N . ILE A 1 323 ? 10.284 0.789 -18.419 1.00 93.81 323 ILE A N 1
ATOM 2620 C CA . ILE A 1 323 ? 10.481 -0.660 -18.591 1.00 93.81 323 ILE A CA 1
ATOM 2621 C C . ILE A 1 323 ? 11.790 -0.925 -19.346 1.00 93.81 323 ILE A C 1
ATOM 2623 O O . ILE A 1 323 ? 12.549 -1.822 -18.987 1.00 93.81 323 ILE A O 1
ATOM 2627 N N . GLN A 1 324 ? 12.110 -0.134 -20.371 1.00 91.56 324 GLN A N 1
ATOM 2628 C CA . GLN A 1 324 ? 13.354 -0.301 -21.118 1.00 91.56 324 GLN A CA 1
ATOM 2629 C C . GLN A 1 324 ? 14.577 -0.128 -20.214 1.00 91.56 324 GLN A C 1
ATOM 2631 O O . GLN A 1 324 ? 15.507 -0.934 -20.260 1.00 91.56 324 GLN A O 1
ATOM 2636 N N . GLU A 1 325 ? 14.578 0.915 -19.396 1.00 90.06 325 GLU A N 1
ATOM 2637 C CA . GLU A 1 325 ? 15.708 1.267 -18.540 1.00 90.06 325 GLU A CA 1
ATOM 2638 C C . GLU A 1 325 ? 15.808 0.359 -17.321 1.00 90.06 325 GLU A C 1
ATOM 2640 O O . GLU A 1 325 ? 16.890 -0.118 -16.984 1.00 90.06 325 GLU A O 1
ATOM 2645 N N . PHE A 1 326 ? 14.672 -0.001 -16.732 1.00 91.25 326 PHE A N 1
ATOM 2646 C CA . PHE A 1 326 ? 14.600 -0.958 -15.640 1.00 91.25 326 PHE A CA 1
ATOM 2647 C C . PHE A 1 326 ? 15.210 -2.310 -16.042 1.00 91.25 326 PHE A C 1
ATOM 2649 O O . PHE A 1 326 ? 15.876 -2.944 -15.229 1.00 91.25 326 PHE A O 1
ATOM 2656 N N . TRP A 1 327 ? 15.090 -2.735 -17.305 1.00 91.44 327 TRP A N 1
ATOM 2657 C CA . TRP A 1 327 ? 15.737 -3.960 -17.799 1.00 91.44 327 TRP A CA 1
ATOM 2658 C C . TRP A 1 327 ? 17.203 -3.772 -18.210 1.00 91.44 327 TRP A C 1
ATOM 2660 O O . TRP A 1 327 ? 17.961 -4.746 -18.243 1.00 91.44 327 TRP A O 1
ATOM 2670 N N . LYS A 1 328 ? 17.628 -2.545 -18.533 1.00 89.38 328 LYS A N 1
ATOM 2671 C CA . LYS A 1 328 ? 19.045 -2.235 -18.782 1.00 89.38 328 LYS A CA 1
ATOM 2672 C C . LYS A 1 328 ? 19.853 -2.256 -17.486 1.00 89.38 328 LYS A C 1
ATOM 2674 O O . LYS A 1 328 ? 20.955 -2.807 -17.482 1.00 89.38 328 LYS A O 1
ATOM 2679 N N . VAL A 1 329 ? 19.303 -1.663 -16.427 1.00 88.88 329 VAL A N 1
ATOM 2680 C CA . VAL A 1 329 ? 19.949 -1.496 -15.116 1.00 88.88 329 VAL A CA 1
ATOM 2681 C C . VAL A 1 329 ? 19.740 -2.734 -14.239 1.00 88.88 329 VAL A C 1
ATOM 2683 O O . VAL A 1 329 ? 20.694 -3.296 -13.699 1.00 88.88 329 VAL A O 1
ATOM 2686 N N . GLY A 1 330 ? 18.499 -3.213 -14.149 1.00 89.44 330 GLY A N 1
ATOM 2687 C CA . GLY A 1 330 ? 18.113 -4.313 -13.277 1.00 89.44 330 GLY A CA 1
ATOM 2688 C C . GLY A 1 330 ? 18.575 -5.681 -13.767 1.00 89.44 330 GLY A C 1
ATOM 2689 O O . GLY A 1 330 ? 18.341 -6.082 -14.910 1.00 89.44 330 GLY A O 1
ATOM 2690 N N . ARG A 1 331 ? 19.184 -6.457 -12.867 1.00 92.44 331 ARG A N 1
ATOM 2691 C CA . ARG A 1 331 ? 19.478 -7.881 -13.075 1.00 92.44 331 ARG A CA 1
ATOM 2692 C C . ARG A 1 331 ? 18.655 -8.722 -12.114 1.00 92.44 331 ARG A C 1
ATOM 2694 O O . ARG A 1 331 ? 18.731 -8.538 -10.907 1.00 92.44 331 ARG A O 1
ATOM 2701 N N . PHE A 1 332 ? 17.916 -9.700 -12.624 1.00 93.88 332 PHE A N 1
ATOM 2702 C CA . PHE A 1 332 ? 17.119 -10.591 -11.781 1.00 93.88 332 PHE A CA 1
ATOM 2703 C C . PHE A 1 332 ? 17.822 -11.928 -11.608 1.00 93.88 332 PHE A C 1
ATOM 2705 O O . PHE A 1 332 ? 18.112 -12.609 -12.589 1.00 93.88 332 PHE A O 1
ATOM 2712 N N . LYS A 1 333 ? 18.079 -12.332 -10.360 1.00 91.56 333 LYS A N 1
ATOM 2713 C CA . LYS A 1 333 ? 18.700 -13.641 -10.088 1.00 91.56 333 LYS A CA 1
ATOM 2714 C C . LYS A 1 333 ? 17.730 -14.808 -10.283 1.00 91.56 333 LYS A C 1
ATOM 2716 O O . LYS A 1 333 ? 18.173 -15.907 -10.599 1.00 91.56 333 LYS A O 1
ATOM 2721 N N . GLN A 1 334 ? 16.439 -14.595 -10.018 1.00 93.94 334 GLN A N 1
ATOM 2722 C CA . GLN A 1 334 ? 15.440 -15.667 -9.906 1.00 93.94 334 GLN A CA 1
ATOM 2723 C C . GLN A 1 334 ? 14.051 -15.242 -10.403 1.00 93.94 334 GLN A C 1
ATOM 2725 O O . GLN A 1 334 ? 13.055 -15.697 -9.851 1.00 93.94 334 GLN A O 1
ATOM 2730 N N . LEU A 1 335 ? 13.956 -14.370 -11.412 1.00 96.19 335 LEU A N 1
ATOM 2731 C CA . LEU A 1 335 ? 12.649 -13.951 -11.927 1.00 96.19 335 LEU A CA 1
ATOM 2732 C C . LEU A 1 335 ? 11.938 -15.146 -12.576 1.00 96.19 335 LEU A C 1
ATOM 2734 O O . LEU A 1 335 ? 12.371 -15.641 -13.613 1.00 96.19 335 LEU A O 1
ATOM 2738 N N . LEU A 1 336 ? 10.871 -15.620 -11.934 1.00 96.19 336 LEU A N 1
ATOM 2739 C CA . LEU A 1 336 ? 10.071 -16.765 -12.370 1.00 96.19 336 LEU A CA 1
ATOM 2740 C C . LEU A 1 336 ? 8.892 -16.315 -13.228 1.00 96.19 336 LEU A C 1
ATOM 2742 O O . LEU A 1 336 ? 8.630 -16.907 -14.274 1.00 96.19 336 LEU A O 1
ATOM 2746 N N . THR A 1 337 ? 8.215 -15.254 -12.789 1.00 96.00 337 THR A N 1
ATOM 2747 C CA . THR A 1 337 ? 7.034 -14.721 -13.465 1.00 96.00 337 THR A CA 1
ATOM 2748 C C . THR A 1 337 ? 7.173 -13.225 -13.665 1.00 96.00 337 THR A C 1
ATOM 2750 O O . THR A 1 337 ? 7.385 -12.476 -12.708 1.00 96.00 337 THR A O 1
ATOM 2753 N N . LEU A 1 338 ? 6.982 -12.802 -14.909 1.00 95.44 338 LEU A N 1
ATOM 2754 C CA . LEU A 1 338 ? 6.793 -11.413 -15.287 1.00 95.44 338 LEU A CA 1
ATOM 2755 C C . LEU A 1 338 ? 5.360 -11.229 -15.780 1.00 95.44 338 LEU A C 1
ATOM 2757 O O . LEU A 1 338 ? 4.962 -11.836 -16.771 1.00 95.44 338 LEU A O 1
ATOM 2761 N N . ARG A 1 339 ? 4.594 -10.382 -15.098 1.00 95.00 339 ARG A N 1
ATOM 2762 C CA . ARG A 1 339 ? 3.265 -9.951 -15.531 1.00 95.00 339 ARG A CA 1
ATOM 2763 C C . ARG A 1 339 ? 3.334 -8.508 -15.995 1.00 95.00 339 ARG A C 1
ATOM 2765 O O . ARG A 1 339 ? 3.854 -7.655 -15.279 1.00 95.00 339 ARG A O 1
ATOM 2772 N N . ILE A 1 340 ? 2.805 -8.240 -17.178 1.00 95.12 340 ILE A N 1
ATOM 2773 C CA . ILE A 1 340 ? 2.689 -6.899 -17.735 1.00 95.12 340 ILE A CA 1
ATOM 2774 C C . ILE A 1 340 ? 1.219 -6.667 -18.059 1.00 95.12 340 ILE A C 1
ATOM 2776 O O . ILE A 1 340 ? 0.635 -7.384 -18.871 1.00 95.12 340 ILE A O 1
ATOM 2780 N N . THR A 1 341 ? 0.634 -5.662 -17.419 1.00 95.62 341 THR A N 1
ATOM 2781 C CA . THR A 1 341 ? -0.774 -5.297 -17.564 1.00 95.62 341 THR A CA 1
ATOM 2782 C C . THR A 1 341 ? -0.868 -3.838 -18.007 1.00 95.62 341 THR A C 1
ATOM 2784 O O . THR A 1 341 ? -0.188 -2.980 -17.440 1.00 95.62 341 THR A O 1
ATOM 2787 N N . ARG A 1 342 ? -1.668 -3.525 -19.034 1.00 95.38 342 ARG A N 1
ATOM 2788 C CA . ARG A 1 342 ? -1.909 -2.136 -19.500 1.00 95.38 342 ARG A CA 1
ATOM 2789 C C . ARG A 1 342 ? -0.637 -1.294 -19.712 1.00 95.38 342 ARG A C 1
ATOM 2791 O O . ARG A 1 342 ? -0.644 -0.085 -19.514 1.00 95.38 342 ARG A O 1
ATOM 2798 N N . SER A 1 343 ? 0.467 -1.931 -20.098 1.00 95.25 343 SER A N 1
ATOM 2799 C CA . SER A 1 343 ? 1.764 -1.275 -20.309 1.00 95.25 343 SER A CA 1
ATOM 2800 C C . SER A 1 343 ? 2.287 -1.590 -21.707 1.00 95.25 343 SER A C 1
ATOM 2802 O O . SER A 1 343 ? 2.002 -2.651 -22.266 1.00 95.25 343 SER A O 1
ATOM 2804 N N . ARG A 1 344 ? 3.068 -0.676 -22.286 1.00 92.69 344 ARG A N 1
ATOM 2805 C CA . ARG A 1 344 ? 3.731 -0.898 -23.579 1.00 92.69 344 ARG A CA 1
ATOM 2806 C C . ARG A 1 344 ? 5.065 -1.602 -23.360 1.00 92.69 344 ARG A C 1
ATOM 2808 O O . ARG A 1 344 ? 5.865 -1.146 -22.554 1.00 92.69 344 ARG A O 1
ATOM 2815 N N . ILE A 1 345 ? 5.316 -2.693 -24.084 1.00 91.06 345 ILE A N 1
ATOM 2816 C CA . ILE A 1 345 ? 6.570 -3.450 -23.958 1.00 91.06 345 ILE A CA 1
ATOM 2817 C C . ILE A 1 345 ? 7.590 -2.920 -24.975 1.00 91.06 345 ILE A C 1
ATOM 2819 O O . ILE A 1 345 ? 7.324 -2.968 -26.177 1.00 91.06 345 ILE A O 1
ATOM 2823 N N . PRO A 1 346 ? 8.766 -2.439 -24.552 1.00 87.62 346 PRO A N 1
ATOM 2824 C CA . PRO A 1 346 ? 9.780 -1.966 -25.487 1.00 87.62 346 PRO A CA 1
ATOM 2825 C C . PRO A 1 346 ? 10.312 -3.097 -26.379 1.00 87.62 346 PRO A C 1
ATOM 2827 O O . PRO A 1 346 ? 10.617 -4.188 -25.902 1.00 87.62 346 PRO A O 1
ATOM 2830 N N . LEU A 1 347 ? 10.502 -2.815 -27.673 1.00 82.19 347 LEU A N 1
ATOM 2831 C CA . LEU A 1 347 ? 10.972 -3.790 -28.676 1.00 82.19 347 LEU A CA 1
ATOM 2832 C C . LEU A 1 347 ? 12.392 -4.330 -28.418 1.00 82.19 347 LEU A C 1
ATOM 2834 O O . LEU A 1 347 ? 12.801 -5.308 -29.032 1.00 82.19 347 LEU A O 1
ATOM 2838 N N . ALA A 1 348 ? 13.167 -3.671 -27.556 1.00 79.12 348 ALA A N 1
ATOM 2839 C CA . ALA A 1 348 ? 14.586 -3.952 -27.341 1.00 79.12 348 ALA A CA 1
ATOM 2840 C C . ALA A 1 348 ? 14.876 -4.777 -26.074 1.00 79.12 348 ALA A C 1
ATOM 2842 O O . ALA A 1 348 ? 16.028 -4.828 -25.638 1.00 79.12 348 ALA A O 1
ATOM 2843 N N . ILE A 1 349 ? 13.859 -5.381 -25.452 1.00 81.19 349 ILE A N 1
ATOM 2844 C CA . ILE A 1 349 ? 14.037 -6.136 -24.209 1.00 81.19 349 ILE A CA 1
ATOM 2845 C C . ILE A 1 349 ? 14.087 -7.631 -24.497 1.00 81.19 349 ILE A C 1
ATOM 2847 O O . ILE A 1 349 ? 13.101 -8.229 -24.910 1.00 81.19 349 ILE A O 1
ATOM 2851 N N . TYR A 1 350 ? 15.226 -8.240 -24.180 1.00 83.75 350 TYR A N 1
ATOM 2852 C CA . TYR A 1 350 ? 15.358 -9.691 -24.131 1.00 83.75 350 TYR A CA 1
ATOM 2853 C C . TYR A 1 350 ? 14.828 -10.201 -22.789 1.00 83.75 350 TYR A C 1
ATOM 2855 O O . TYR A 1 350 ? 15.470 -10.042 -21.746 1.00 83.75 350 TYR A O 1
ATOM 2863 N N . LEU A 1 351 ? 13.634 -10.792 -22.811 1.00 86.06 351 LEU A N 1
ATOM 2864 C CA . LEU A 1 351 ? 12.975 -11.344 -21.630 1.00 86.06 351 LEU A CA 1
ATOM 2865 C C . LEU A 1 351 ? 13.334 -12.822 -21.461 1.00 86.06 351 LEU A C 1
ATOM 2867 O O . LEU A 1 351 ? 12.694 -13.698 -22.032 1.00 86.06 351 LEU A O 1
ATOM 2871 N N . ASN A 1 352 ? 14.338 -13.112 -20.635 1.00 87.94 352 ASN A N 1
ATOM 2872 C CA . ASN A 1 352 ? 14.628 -14.483 -20.212 1.00 87.94 352 ASN A CA 1
ATOM 2873 C C . ASN A 1 352 ? 13.854 -14.812 -18.926 1.00 87.94 352 ASN A C 1
ATOM 2875 O O . ASN A 1 352 ? 14.420 -14.777 -17.832 1.00 87.94 352 ASN A O 1
ATOM 2879 N N . VAL A 1 353 ? 12.548 -15.060 -19.057 1.00 92.00 353 VAL A N 1
ATOM 2880 C CA . VAL A 1 353 ? 11.655 -15.390 -17.933 1.00 92.00 353 VAL A CA 1
ATOM 2881 C C . VAL A 1 353 ? 10.904 -16.699 -18.202 1.00 92.00 353 VAL A C 1
ATOM 2883 O O . VAL A 1 353 ? 10.418 -16.888 -19.316 1.00 92.00 353 VAL A O 1
ATOM 2886 N N . PRO A 1 354 ? 10.779 -17.607 -17.214 1.00 93.69 354 PRO A N 1
ATOM 2887 C CA . PRO A 1 354 ? 10.038 -18.859 -17.384 1.00 93.69 354 PRO A CA 1
ATOM 2888 C C . PRO A 1 354 ? 8.551 -18.665 -17.701 1.00 93.69 354 PRO A C 1
ATOM 2890 O O . PRO A 1 354 ? 7.983 -19.441 -18.464 1.00 93.69 354 PRO A O 1
ATOM 2893 N N . SER A 1 355 ? 7.922 -17.651 -17.103 1.00 94.31 355 SER A N 1
ATOM 2894 C CA . SER A 1 355 ? 6.512 -17.324 -17.308 1.00 94.31 355 SER A CA 1
ATOM 2895 C C . SER A 1 355 ? 6.348 -15.838 -17.614 1.00 94.31 355 SER A C 1
ATOM 2897 O O . SER A 1 355 ? 6.759 -14.982 -16.825 1.00 94.31 355 SER A O 1
ATOM 2899 N N . LEU A 1 356 ? 5.748 -15.537 -18.767 1.00 94.00 356 LEU A N 1
ATOM 2900 C CA . LEU A 1 356 ? 5.396 -14.188 -19.201 1.00 94.00 356 LEU A CA 1
ATOM 2901 C C . LEU A 1 356 ? 3.878 -14.096 -19.353 1.00 94.00 356 LEU A C 1
ATOM 2903 O O . LEU A 1 356 ? 3.290 -14.823 -20.151 1.00 94.00 356 LEU A O 1
ATOM 2907 N N . ILE A 1 357 ? 3.260 -13.186 -18.606 1.00 93.88 357 ILE A N 1
ATOM 2908 C CA . ILE A 1 357 ? 1.815 -12.956 -18.613 1.00 93.88 357 ILE A CA 1
ATOM 2909 C C . ILE A 1 357 ? 1.563 -11.554 -19.138 1.00 93.88 357 ILE A C 1
ATOM 2911 O O . ILE A 1 357 ? 2.066 -10.578 -18.584 1.00 93.88 357 ILE A O 1
ATOM 2915 N N . LEU A 1 358 ? 0.784 -11.469 -20.208 1.00 93.38 358 LEU A N 1
ATOM 2916 C CA . LEU A 1 358 ? 0.465 -10.225 -20.890 1.00 93.38 358 LEU A CA 1
ATOM 2917 C C . LEU A 1 358 ? -1.042 -10.014 -20.857 1.00 93.38 358 LEU A C 1
ATOM 2919 O O . LEU A 1 358 ? -1.792 -10.856 -21.345 1.00 93.38 358 LEU A O 1
ATOM 2923 N N . GLU A 1 359 ? -1.476 -8.890 -20.305 1.00 94.06 359 GLU A N 1
ATOM 2924 C CA . GLU A 1 359 ? -2.893 -8.583 -20.121 1.00 94.06 359 GLU A CA 1
ATOM 2925 C C . GLU A 1 359 ? -3.191 -7.146 -20.524 1.00 94.06 359 GLU A C 1
ATOM 2927 O O . GLU A 1 359 ? -2.429 -6.229 -20.213 1.00 94.06 359 GLU A O 1
ATOM 2932 N N . ASP A 1 360 ? -4.313 -6.942 -21.212 1.00 93.44 360 ASP A N 1
ATOM 2933 C CA . ASP A 1 360 ? -4.765 -5.619 -21.654 1.00 93.44 360 ASP A CA 1
ATOM 2934 C C . ASP A 1 360 ? -3.657 -4.802 -22.348 1.00 93.44 360 ASP A C 1
ATOM 2936 O O . ASP A 1 360 ? -3.514 -3.594 -22.146 1.00 93.44 360 ASP A O 1
ATOM 2940 N N . ILE A 1 361 ? -2.820 -5.477 -23.140 1.00 93.81 361 ILE A N 1
ATOM 2941 C CA . ILE A 1 361 ? -1.714 -4.838 -23.853 1.00 93.81 361 ILE A CA 1
ATOM 2942 C C . ILE A 1 361 ? -2.269 -4.033 -25.039 1.00 93.81 361 ILE A C 1
ATOM 2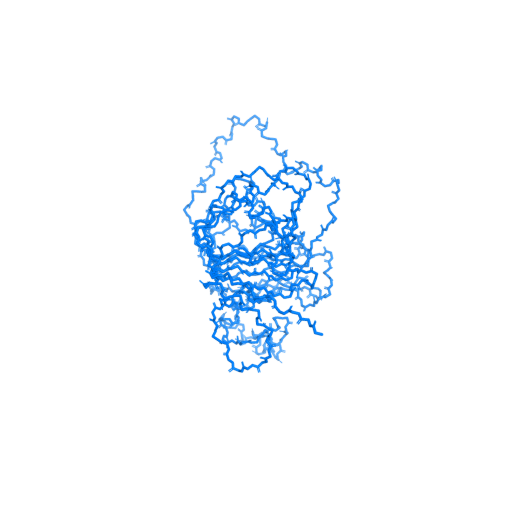944 O O . ILE A 1 361 ? -3.122 -4.543 -25.774 1.00 93.81 361 ILE A O 1
ATOM 2948 N N . PRO A 1 362 ? -1.777 -2.802 -25.274 1.00 91.06 362 PRO A N 1
ATOM 2949 C CA . PRO A 1 362 ? -2.148 -2.007 -26.440 1.00 91.06 362 PRO A CA 1
ATOM 2950 C C . PRO A 1 362 ? -1.995 -2.770 -27.770 1.00 91.06 362 PRO A C 1
ATOM 2952 O O . PRO A 1 362 ? -0.998 -3.451 -28.013 1.00 91.06 362 PRO A O 1
ATOM 2955 N N . ALA A 1 363 ? -2.996 -2.653 -28.649 1.00 88.31 363 ALA A N 1
ATOM 2956 C CA . ALA A 1 363 ? -3.085 -3.428 -29.893 1.00 88.31 363 ALA A CA 1
ATOM 2957 C C . ALA A 1 363 ? -2.018 -3.073 -30.950 1.00 88.31 363 ALA A C 1
ATOM 2959 O O . ALA A 1 363 ? -1.839 -3.807 -31.920 1.00 88.31 363 ALA A O 1
ATOM 2960 N N . ASP A 1 364 ? -1.316 -1.951 -30.784 1.00 87.19 364 ASP A N 1
ATOM 2961 C CA . ASP A 1 364 ? -0.207 -1.512 -31.637 1.00 87.19 364 ASP A CA 1
ATOM 2962 C C . ASP A 1 364 ? 1.079 -2.335 -31.427 1.00 87.19 364 ASP A C 1
ATOM 2964 O O . ASP A 1 364 ? 2.025 -2.219 -32.212 1.00 87.19 364 ASP A O 1
ATOM 2968 N N . LEU A 1 365 ? 1.115 -3.209 -30.416 1.00 82.12 365 LEU A N 1
ATOM 2969 C CA . LEU A 1 365 ? 2.286 -4.006 -30.084 1.00 82.12 365 LEU A CA 1
ATOM 2970 C C . LEU A 1 365 ? 2.424 -5.265 -30.961 1.00 82.12 365 LEU A C 1
ATOM 2972 O O . LEU A 1 365 ? 1.621 -6.200 -30.905 1.00 82.12 365 LEU A O 1
ATOM 2976 N N . LYS A 1 366 ? 3.515 -5.356 -31.729 1.00 83.06 366 LYS A N 1
ATOM 2977 C CA . LYS A 1 366 ? 3.877 -6.577 -32.467 1.00 83.06 366 LYS A CA 1
ATOM 2978 C C . LYS A 1 366 ? 4.550 -7.596 -31.544 1.00 83.06 366 LYS A C 1
ATOM 2980 O O . LYS A 1 366 ? 5.772 -7.674 -31.480 1.00 83.06 366 LYS A O 1
ATOM 2985 N N . LEU A 1 367 ? 3.753 -8.432 -30.879 1.00 79.81 367 LEU A N 1
ATOM 2986 C CA . LEU A 1 367 ? 4.228 -9.454 -29.925 1.00 79.81 367 LEU A CA 1
ATOM 2987 C C . LEU A 1 367 ? 5.344 -10.368 -30.466 1.00 79.81 367 LEU A C 1
ATOM 2989 O O . LEU A 1 367 ? 6.240 -10.756 -29.723 1.00 79.81 367 LEU A O 1
ATOM 2993 N N . VAL A 1 368 ? 5.333 -10.670 -31.768 1.00 76.56 368 VAL A N 1
ATOM 2994 C CA . VAL A 1 368 ? 6.345 -11.524 -32.424 1.00 76.56 368 VAL A CA 1
ATOM 2995 C C . VAL A 1 368 ? 7.758 -10.929 -32.354 1.00 76.56 368 VAL A C 1
ATOM 2997 O O . VAL A 1 368 ? 8.741 -11.663 -32.438 1.00 76.56 368 VAL A O 1
ATOM 3000 N N . GLU A 1 369 ? 7.881 -9.608 -32.224 1.00 78.38 369 GLU A N 1
ATOM 3001 C CA . GLU A 1 369 ? 9.177 -8.932 -32.118 1.00 78.38 369 GLU A CA 1
ATOM 3002 C C . GLU A 1 369 ? 9.720 -8.945 -30.680 1.00 78.38 369 GLU A C 1
ATOM 3004 O O . GLU A 1 369 ? 10.931 -8.880 -30.503 1.00 78.38 369 GLU A O 1
ATOM 3009 N N . VAL A 1 370 ? 8.848 -9.097 -29.676 1.00 70.81 370 VAL A N 1
ATOM 3010 C CA . VAL A 1 370 ? 9.186 -9.035 -28.242 1.00 70.81 370 VAL A CA 1
ATOM 3011 C C . VAL A 1 370 ? 9.630 -10.391 -27.680 1.00 70.81 370 VAL A C 1
ATOM 3013 O O . VAL A 1 370 ? 10.454 -10.436 -26.775 1.00 70.81 370 VAL A O 1
ATOM 3016 N N . VAL A 1 371 ? 9.107 -11.507 -28.202 1.00 70.75 371 VAL A N 1
ATOM 3017 C CA . VAL A 1 371 ? 9.349 -12.861 -27.650 1.00 70.75 371 VAL A CA 1
ATOM 3018 C C . VAL A 1 371 ? 10.471 -13.610 -28.390 1.00 70.75 371 VAL A C 1
ATOM 3020 O O . VAL A 1 371 ? 10.392 -14.816 -28.617 1.00 70.75 371 VAL A O 1
ATOM 3023 N N . ARG A 1 372 ? 11.507 -12.892 -28.828 1.00 63.22 372 ARG A N 1
ATOM 3024 C CA . ARG A 1 372 ? 12.718 -13.488 -29.417 1.00 63.22 372 ARG A CA 1
ATOM 3025 C C . ARG A 1 372 ? 13.826 -13.574 -28.387 1.00 63.22 372 ARG A C 1
ATOM 3027 O O . ARG A 1 372 ? 14.522 -14.612 -28.409 1.00 63.22 372 ARG A O 1
#

Organism: Galerina marginata (strain CBS 339.88) (NCBI:txid685588)

Secondary structure (DSSP, 8-state):
-------------S-----------S-----S-TTSS-S-HHHHHHHHHHT-SS---TT-TTSTTHHHHTT-HHHHHHHHT-GGGGSEEEEE-SSSPPPHHHHHHHHHHTTTS-EEEEEE-SSSSPPPTTHHHHHHHHHHHHGGGGGGEEEEEEEEEETTTS--HHHH--S--TT--EEEEEEEE------TTGGG-GGGT-S-TTS--TT-TT-------SSS-S---SEEEEEHHHHHHHHHTS-TTTTT-TT--EEEEES-B--SSSS--HHHHHHHHHH-TT--EEEEES-B---------EEE--SEEEEES--HHHHHHHHHHEEESS--EEEEES-PPPTT-----SEEEEES--TT--HHHH--

Sequence (372 aa):
MAKRQKLSNSWMDNLTVTQEIFFPTNQPVDVLPGWMTINEGLANAVIATMNRETPIKLNSSALFPYSLAAVSALWSEILASYPEFWTLVFFHVDWPSTPIDQASLQLQRSQNLPIHLVITRRDELRSTHDENDQIAAFVDLLRPHLSRCVSIGIDADLNSSLLIVKRCFTTPAPKLVPMEIACDAYDWEESPDDEEHPEYEAIDEDEDNSDQENLSGPEFGHNGLFPNLRRLVIDGRNFRQAGRRRDNWVLDQWTLKQLTITHFQTSDLLTYDLSDFFHDLSTFLGLESLKLHQVYVLSLGRPDNQYLHIKYLHLESVQDIFIQEFWKVGRFKQLLTLRITRSRIPLAIYLNVPSLILEDIPADLKLVEVVR